Protein AF-K1SNU5-F1 (afdb_monomer_lite)

Structure (mmCIF, N/CA/C/O backbone):
data_AF-K1SNU5-F1
#
_entry.id   AF-K1SNU5-F1
#
loop_
_atom_site.group_PDB
_atom_site.id
_atom_site.type_symbol
_atom_site.label_atom_id
_atom_site.label_alt_id
_atom_site.label_comp_id
_atom_site.label_asym_id
_atom_site.label_entity_id
_atom_site.label_seq_id
_atom_site.pdbx_PDB_ins_code
_atom_site.Cartn_x
_atom_site.Cartn_y
_atom_site.Cartn_z
_atom_site.occupancy
_atom_site.B_iso_or_equiv
_atom_site.auth_seq_id
_atom_site.auth_comp_id
_atom_site.auth_asym_id
_atom_site.auth_atom_id
_atom_site.pdbx_PDB_model_num
ATOM 1 N N . LYS A 1 1 ? 10.222 -6.170 2.712 1.00 94.38 1 LYS A N 1
ATOM 2 C CA . LYS A 1 1 ? 9.836 -6.953 3.915 1.00 94.38 1 LYS A CA 1
ATOM 3 C C . LYS A 1 1 ? 10.266 -6.286 5.225 1.00 94.38 1 LYS A C 1
ATOM 5 O O . LYS A 1 1 ? 9.409 -5.753 5.909 1.00 94.38 1 LYS A O 1
ATOM 10 N N . ASN A 1 2 ? 11.565 -6.217 5.540 1.00 97.44 2 ASN A N 1
ATOM 11 C CA . ASN A 1 2 ? 12.065 -5.745 6.851 1.00 97.44 2 ASN A CA 1
ATOM 12 C C . ASN A 1 2 ? 11.743 -4.284 7.197 1.00 97.44 2 ASN A C 1
ATOM 14 O O . ASN A 1 2 ? 11.727 -3.917 8.362 1.00 97.44 2 ASN A O 1
ATOM 18 N N . GLN A 1 3 ? 11.453 -3.456 6.198 1.00 98.12 3 GLN A N 1
ATOM 19 C CA . GLN A 1 3 ? 11.112 -2.058 6.427 1.00 98.12 3 GLN A CA 1
ATOM 20 C C . GLN A 1 3 ? 9.750 -1.875 7.118 1.00 98.12 3 GLN A C 1
ATOM 22 O O . GLN A 1 3 ? 9.558 -0.882 7.809 1.00 98.12 3 GLN A O 1
ATOM 27 N N . ILE A 1 4 ? 8.816 -2.828 6.977 1.00 98.38 4 ILE A N 1
ATOM 28 C CA . ILE A 1 4 ? 7.508 -2.753 7.646 1.00 98.38 4 ILE A CA 1
ATOM 29 C C . ILE A 1 4 ? 7.688 -2.800 9.170 1.00 98.38 4 ILE A C 1
ATOM 31 O O . ILE A 1 4 ? 7.309 -1.825 9.816 1.00 98.38 4 ILE A O 1
ATOM 35 N N . PRO A 1 5 ? 8.334 -3.827 9.770 1.00 98.25 5 PRO A N 1
ATOM 36 C CA . PRO A 1 5 ? 8.584 -3.813 11.206 1.00 98.25 5 PRO A CA 1
ATOM 37 C C . PRO A 1 5 ? 9.428 -2.615 11.646 1.00 98.25 5 PRO A C 1
ATOM 39 O O . PRO A 1 5 ? 9.182 -2.096 12.731 1.00 98.25 5 PRO A O 1
ATOM 42 N N . SER A 1 6 ? 10.381 -2.135 10.837 1.00 98.12 6 SER A N 1
ATOM 43 C CA . SER A 1 6 ? 11.141 -0.919 11.163 1.00 98.12 6 SER A CA 1
ATOM 44 C C . SER A 1 6 ? 10.234 0.305 11.322 1.00 98.12 6 SER A C 1
ATOM 46 O O . SER A 1 6 ? 10.305 0.969 12.353 1.00 98.12 6 SER A O 1
ATOM 48 N N . GLY A 1 7 ? 9.344 0.566 10.360 1.00 98.19 7 GLY A N 1
ATOM 49 C CA . GLY A 1 7 ? 8.390 1.677 10.435 1.00 98.19 7 GLY A CA 1
ATOM 50 C C . GLY A 1 7 ? 7.392 1.533 11.585 1.00 98.19 7 GLY A C 1
ATOM 51 O O . GLY A 1 7 ? 7.096 2.508 12.272 1.00 98.19 7 GLY A O 1
ATOM 52 N N . LEU A 1 8 ? 6.930 0.308 11.863 1.00 98.38 8 LEU A N 1
ATOM 53 C CA . LEU A 1 8 ? 6.025 0.038 12.984 1.00 98.38 8 LEU A CA 1
ATOM 54 C C . LEU A 1 8 ? 6.684 0.275 14.345 1.00 98.38 8 LEU A C 1
ATOM 56 O O . LEU A 1 8 ? 6.077 0.911 15.203 1.00 98.38 8 LEU A O 1
ATOM 60 N N . ASN A 1 9 ? 7.923 -0.180 14.540 1.00 98.12 9 ASN A N 1
ATOM 61 C CA . ASN A 1 9 ? 8.666 0.094 15.772 1.00 98.12 9 ASN A CA 1
ATOM 62 C C . ASN A 1 9 ? 8.955 1.593 15.926 1.00 98.12 9 ASN A C 1
ATOM 64 O O . ASN A 1 9 ? 8.753 2.142 17.003 1.00 98.12 9 ASN A O 1
ATOM 68 N N . PHE A 1 10 ? 9.361 2.266 14.847 1.00 98.00 10 PHE A N 1
ATOM 69 C CA . PHE A 1 10 ? 9.638 3.704 14.859 1.00 98.00 10 PHE A CA 1
ATOM 70 C C . PHE A 1 10 ? 8.401 4.529 15.245 1.00 98.00 10 PHE A C 1
ATOM 72 O O . PHE A 1 10 ? 8.470 5.413 16.097 1.00 98.00 10 PHE A O 1
ATOM 79 N N . SER A 1 11 ? 7.247 4.172 14.682 1.00 97.06 11 SER A N 1
ATOM 80 C CA . SER A 1 11 ? 5.953 4.761 15.024 1.00 97.06 11 SER A CA 1
ATOM 81 C C . SER A 1 11 ? 5.544 4.497 16.480 1.00 97.06 11 SER A C 1
ATOM 83 O O . SER A 1 11 ? 5.085 5.411 17.166 1.00 97.06 11 SER A O 1
ATOM 85 N N . LEU A 1 12 ? 5.767 3.279 16.994 1.00 97.00 12 LEU A N 1
ATOM 86 C CA . LEU A 1 12 ? 5.507 2.928 18.398 1.00 97.00 12 LEU A CA 1
ATOM 87 C C . LEU A 1 12 ? 6.395 3.695 19.390 1.00 97.00 12 LEU A C 1
ATOM 89 O O . LEU A 1 12 ? 5.990 3.889 20.533 1.00 97.00 12 LEU A O 1
ATOM 93 N N . CYS A 1 13 ? 7.560 4.186 18.960 1.00 97.69 13 CYS A N 1
ATOM 94 C CA . CYS A 1 13 ? 8.390 5.107 19.741 1.00 97.69 13 CYS A CA 1
ATOM 95 C C . CYS A 1 13 ? 7.830 6.543 19.799 1.00 97.69 13 CYS A C 1
ATOM 97 O O . CYS A 1 13 ? 8.501 7.433 20.316 1.00 97.69 13 CYS A O 1
ATOM 99 N N . GLY A 1 14 ? 6.624 6.787 19.277 1.00 96.19 14 GLY A N 1
ATOM 100 C CA . GLY A 1 14 ? 5.973 8.096 19.304 1.00 96.19 14 GLY A CA 1
ATOM 101 C C . GLY A 1 14 ? 6.419 9.034 18.184 1.00 96.19 14 GLY A C 1
ATOM 102 O O . GLY A 1 14 ? 6.205 10.238 18.292 1.00 96.19 14 GLY A O 1
ATOM 103 N N . ILE A 1 15 ? 7.031 8.510 17.114 1.00 97.62 15 ILE A N 1
ATOM 104 C CA . ILE A 1 15 ? 7.473 9.302 15.959 1.00 97.62 15 ILE A CA 1
ATOM 105 C C . ILE A 1 15 ? 6.568 8.978 14.753 1.00 97.62 15 ILE A C 1
ATOM 107 O O . ILE A 1 15 ? 6.803 7.998 14.045 1.00 97.62 15 ILE A O 1
ATOM 111 N N . PRO A 1 16 ? 5.505 9.769 14.502 1.00 96.50 16 PRO A N 1
ATOM 112 C CA . PRO A 1 16 ? 4.408 9.370 13.613 1.00 96.50 16 PRO A CA 1
ATOM 113 C C . PRO A 1 16 ? 4.691 9.570 12.115 1.00 96.50 16 PRO A C 1
ATOM 115 O O . PRO A 1 16 ? 3.950 9.050 11.276 1.00 96.50 16 PRO A O 1
ATOM 118 N N . PHE A 1 17 ? 5.749 10.311 11.769 1.00 97.50 17 PHE A N 1
ATOM 119 C CA . PHE A 1 17 ? 6.152 10.590 10.391 1.00 97.50 17 PHE A CA 1
ATOM 120 C C . PHE A 1 17 ? 7.406 9.794 10.029 1.00 97.50 17 PHE A C 1
ATOM 122 O O . PHE A 1 17 ? 8.485 10.023 10.572 1.00 97.50 17 PHE A O 1
ATOM 129 N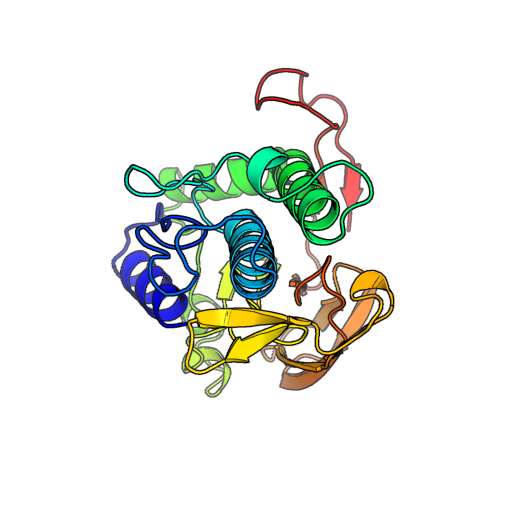 N . TRP A 1 18 ? 7.250 8.853 9.102 1.00 97.44 18 TRP A N 1
ATOM 130 C CA . TRP A 1 18 ? 8.292 7.931 8.662 1.00 97.44 18 TRP A CA 1
ATOM 131 C C . TRP A 1 18 ? 8.072 7.529 7.199 1.00 97.44 18 TRP A C 1
ATOM 133 O O . TRP A 1 18 ? 6.942 7.550 6.705 1.00 97.44 18 TRP A O 1
ATOM 143 N N . ASN A 1 19 ? 9.144 7.144 6.512 1.00 97.31 19 ASN A N 1
ATOM 144 C CA . ASN A 1 19 ? 9.109 6.541 5.183 1.00 97.31 19 ASN A CA 1
ATOM 145 C C . ASN A 1 19 ? 10.398 5.765 4.898 1.00 97.31 19 ASN A C 1
ATOM 147 O O . ASN A 1 19 ? 11.336 5.762 5.694 1.00 97.31 19 ASN A O 1
ATOM 151 N N . THR A 1 20 ? 10.461 5.181 3.704 1.00 97.06 20 THR A N 1
ATOM 152 C CA . THR A 1 20 ? 11.693 4.650 3.113 1.00 97.06 20 THR A CA 1
ATOM 153 C C . THR A 1 20 ? 11.954 5.261 1.746 1.00 97.06 20 THR A C 1
ATOM 155 O O . THR A 1 20 ? 11.090 5.938 1.186 1.00 97.06 20 THR A O 1
ATOM 158 N N . ASP A 1 21 ? 13.116 4.951 1.182 1.00 97.62 21 ASP A N 1
ATOM 159 C CA . ASP A 1 21 ? 13.375 5.064 -0.252 1.00 97.62 21 ASP A CA 1
ATOM 160 C C . ASP A 1 21 ? 12.548 3.998 -0.985 1.00 97.62 21 ASP A C 1
ATOM 162 O O . ASP A 1 21 ? 12.779 2.800 -0.802 1.00 97.62 21 ASP A O 1
ATOM 166 N N . LEU A 1 22 ? 11.526 4.407 -1.741 1.00 96.88 22 LEU A N 1
ATOM 167 C CA . LEU A 1 22 ? 10.696 3.473 -2.514 1.00 96.88 22 LEU A CA 1
ATOM 168 C C . LEU A 1 22 ? 11.546 2.858 -3.638 1.00 96.88 22 LEU A C 1
ATOM 170 O O . LEU A 1 22 ? 12.144 3.589 -4.414 1.00 96.88 22 LEU A O 1
ATOM 174 N N . GLY A 1 23 ? 11.636 1.527 -3.687 1.00 93.81 23 GLY A N 1
ATOM 175 C CA . GLY A 1 23 ? 12.580 0.800 -4.556 1.00 93.81 23 GLY A CA 1
ATOM 176 C C . GLY A 1 23 ? 13.904 0.430 -3.888 1.00 93.81 23 GLY A C 1
ATOM 177 O O . GLY A 1 23 ? 14.584 -0.496 -4.331 1.00 93.81 23 GLY A O 1
ATOM 178 N N . GLY A 1 24 ? 14.220 1.082 -2.767 1.00 94.94 24 GLY A N 1
ATOM 179 C CA . GLY A 1 24 ? 15.483 0.957 -2.053 1.00 94.94 24 GLY A CA 1
ATOM 180 C C . GLY A 1 24 ? 16.540 1.928 -2.577 1.00 94.94 24 GLY A C 1
ATOM 181 O O . GLY A 1 24 ? 16.597 2.234 -3.764 1.00 94.94 24 GLY A O 1
ATOM 182 N N . PHE A 1 25 ? 17.421 2.384 -1.681 1.00 95.44 25 PHE A N 1
ATOM 183 C CA . PHE A 1 25 ? 18.489 3.326 -2.034 1.00 95.44 25 PHE A CA 1
ATOM 184 C C . PHE A 1 25 ? 19.422 2.776 -3.124 1.00 95.44 25 PHE A C 1
ATOM 186 O O . PHE A 1 25 ? 19.915 3.522 -3.970 1.00 95.44 25 PHE A O 1
ATOM 193 N N . PHE A 1 26 ? 19.632 1.456 -3.115 1.00 93.50 26 PHE A N 1
ATOM 194 C CA . PHE A 1 26 ? 20.455 0.752 -4.081 1.00 93.50 26 PHE A CA 1
ATOM 195 C C . PHE A 1 26 ? 19.715 -0.435 -4.703 1.00 93.50 26 PHE A C 1
ATOM 197 O O . PHE A 1 26 ? 19.216 -1.304 -3.986 1.00 93.50 26 PHE A O 1
ATOM 204 N N . TYR A 1 27 ? 19.756 -0.542 -6.030 1.00 88.50 27 TYR A N 1
ATOM 205 C CA . TYR A 1 27 ? 19.276 -1.699 -6.789 1.00 88.50 27 TYR A CA 1
ATOM 206 C C . TYR A 1 27 ? 20.359 -2.300 -7.715 1.00 88.50 27 TYR A C 1
ATOM 208 O O . TYR A 1 27 ? 20.085 -2.834 -8.785 1.00 88.50 27 TYR A O 1
ATOM 216 N N . TRP A 1 28 ? 21.627 -2.309 -7.283 1.00 90.75 28 TRP A N 1
ATOM 217 C CA . TRP A 1 28 ? 22.765 -2.945 -7.993 1.00 90.75 28 TRP A CA 1
ATOM 218 C C . TRP A 1 28 ? 22.614 -4.456 -8.209 1.00 90.75 28 TRP A C 1
ATOM 220 O O . TRP A 1 28 ? 23.289 -5.077 -9.030 1.00 90.75 28 TRP A O 1
ATOM 230 N N . GLU A 1 29 ? 21.694 -5.040 -7.457 1.00 90.75 29 GLU A N 1
ATOM 231 C CA . GLU A 1 29 ? 21.188 -6.394 -7.589 1.00 90.75 29 GLU A CA 1
ATOM 232 C C . GLU A 1 29 ? 20.369 -6.607 -8.875 1.00 90.75 29 GLU A C 1
ATOM 234 O O . GLU A 1 29 ? 20.021 -7.749 -9.135 1.00 90.75 29 GLU A O 1
ATOM 239 N N . PHE A 1 30 ? 20.067 -5.558 -9.650 1.00 93.94 30 PHE A N 1
ATOM 240 C CA . PHE A 1 30 ? 19.223 -5.566 -10.857 1.00 93.94 30 PHE A CA 1
ATOM 241 C C . PHE A 1 30 ? 19.917 -4.879 -12.043 1.00 93.94 30 PHE A C 1
ATOM 243 O O . PHE A 1 30 ? 19.300 -4.133 -12.802 1.00 93.94 30 PHE A O 1
ATOM 250 N N . GLU A 1 31 ? 21.239 -5.050 -12.141 1.00 91.94 31 GLU A N 1
ATOM 251 C CA . GLU A 1 31 ? 22.075 -4.489 -13.219 1.00 91.94 31 GLU A CA 1
ATOM 252 C C . GLU A 1 31 ? 22.013 -2.956 -13.336 1.00 91.94 31 GLU A C 1
ATOM 254 O O . GLU A 1 31 ? 22.425 -2.393 -14.343 1.00 91.94 31 GLU A O 1
ATOM 259 N N . GLN A 1 32 ? 21.500 -2.270 -12.306 1.00 91.19 32 GLN A N 1
ATOM 260 C CA . GLN A 1 32 ? 21.219 -0.830 -12.343 1.00 91.19 32 GLN A CA 1
ATOM 261 C C . GLN A 1 32 ? 20.281 -0.434 -13.500 1.00 91.19 32 GLN A C 1
ATOM 263 O O . GLN A 1 32 ? 20.241 0.723 -13.909 1.00 91.19 32 GLN A O 1
ATOM 268 N N . ASN A 1 33 ? 19.478 -1.380 -13.994 1.00 94.06 33 ASN A N 1
ATOM 269 C CA . ASN A 1 33 ? 18.633 -1.192 -15.161 1.00 94.06 33 ASN A CA 1
ATOM 270 C C . ASN A 1 33 ? 17.148 -1.109 -14.756 1.00 94.06 33 ASN A C 1
ATOM 272 O O . ASN A 1 33 ? 16.570 -2.138 -14.405 1.00 94.06 33 ASN A O 1
ATOM 276 N N . PRO A 1 34 ? 16.483 0.057 -14.864 1.00 94.88 34 PRO A N 1
ATOM 277 C CA . PRO A 1 34 ? 15.060 0.196 -14.533 1.00 94.88 34 PRO A CA 1
ATOM 278 C C . PRO A 1 34 ? 14.129 -0.591 -15.477 1.00 94.88 34 PRO A C 1
ATOM 280 O O . PRO A 1 34 ? 12.943 -0.743 -15.189 1.00 94.88 34 PRO A O 1
ATOM 283 N N . LYS A 1 35 ? 14.647 -1.122 -16.597 1.00 95.69 35 LYS A N 1
ATOM 284 C CA . LYS A 1 35 ? 13.922 -2.023 -17.511 1.00 95.69 35 LYS A CA 1
ATOM 285 C C . LYS A 1 35 ? 14.008 -3.497 -17.113 1.00 95.69 35 LYS A C 1
ATOM 287 O O . LYS A 1 35 ? 13.355 -4.327 -17.738 1.00 95.69 35 LYS A O 1
ATOM 292 N N . ASN A 1 36 ? 14.803 -3.845 -16.102 1.00 96.88 36 ASN A N 1
ATOM 293 C CA . ASN A 1 36 ? 14.826 -5.200 -15.566 1.00 96.88 36 ASN A CA 1
ATOM 294 C C . ASN A 1 36 ? 13.464 -5.479 -14.878 1.00 96.88 36 ASN A C 1
ATOM 296 O O . ASN A 1 36 ? 13.069 -4.748 -13.967 1.00 96.88 36 ASN A O 1
ATOM 300 N N . PRO A 1 37 ? 12.700 -6.508 -15.288 1.00 97.38 37 PRO A N 1
ATOM 301 C CA . PRO A 1 37 ? 11.331 -6.681 -14.800 1.00 97.38 37 PRO A CA 1
ATOM 302 C C . PRO A 1 37 ? 11.274 -6.965 -13.294 1.00 97.38 37 PRO A C 1
ATOM 304 O O . PRO A 1 37 ? 10.310 -6.579 -12.635 1.00 97.38 37 PRO A O 1
ATOM 307 N N . ALA A 1 38 ? 12.323 -7.555 -12.713 1.00 97.50 38 ALA A N 1
ATOM 308 C CA . ALA A 1 38 ? 12.364 -7.814 -11.279 1.00 97.50 38 ALA A CA 1
ATOM 309 C C . ALA A 1 38 ? 12.477 -6.517 -10.450 1.00 97.50 38 ALA A C 1
ATOM 311 O O . ALA A 1 38 ? 11.846 -6.424 -9.395 1.00 97.50 38 ALA A O 1
ATOM 312 N N . ILE A 1 39 ? 13.194 -5.483 -10.930 1.00 96.75 39 ILE A N 1
ATOM 313 C CA . ILE A 1 39 ? 13.162 -4.159 -10.275 1.00 96.75 39 ILE A CA 1
ATOM 314 C C . ILE A 1 39 ? 11.850 -3.425 -10.559 1.00 96.75 39 ILE A C 1
ATOM 316 O O . ILE A 1 39 ? 11.352 -2.731 -9.680 1.00 96.75 39 ILE A O 1
ATOM 320 N N . GLN A 1 40 ? 11.236 -3.616 -11.732 1.00 97.56 40 GLN A N 1
ATOM 321 C CA . GLN A 1 40 ? 9.925 -3.033 -12.036 1.00 97.56 40 GLN A CA 1
ATOM 322 C C . GLN A 1 40 ? 8.830 -3.551 -11.093 1.00 97.56 40 GLN A C 1
ATOM 324 O O . GLN A 1 40 ? 8.025 -2.756 -10.600 1.00 97.56 40 GLN A O 1
ATOM 329 N N . GLU A 1 41 ? 8.797 -4.856 -10.795 1.00 98.31 41 GLU A N 1
ATOM 330 C CA . GLU A 1 41 ? 7.845 -5.406 -9.824 1.00 98.31 41 GLU A CA 1
ATOM 331 C C . GLU A 1 41 ? 8.158 -4.895 -8.416 1.00 98.31 41 GLU A C 1
ATOM 333 O O . GLU A 1 41 ? 7.250 -4.420 -7.733 1.00 98.31 41 GLU A O 1
ATOM 338 N N . LEU A 1 42 ? 9.432 -4.912 -8.004 1.00 97.81 42 LEU A N 1
ATOM 339 C CA . LEU A 1 42 ? 9.847 -4.386 -6.703 1.00 97.81 42 LEU A CA 1
ATOM 340 C C . LEU A 1 42 ? 9.433 -2.916 -6.526 1.00 97.81 42 LEU A C 1
ATOM 342 O O . LEU A 1 42 ? 8.790 -2.586 -5.529 1.00 97.81 42 LEU A O 1
ATOM 346 N N . GLN A 1 43 ? 9.736 -2.052 -7.499 1.00 97.81 43 GLN A N 1
ATOM 347 C CA . GLN A 1 43 ? 9.348 -0.641 -7.499 1.00 97.81 43 GLN A CA 1
ATOM 348 C C . GLN A 1 43 ? 7.825 -0.495 -7.440 1.00 97.81 43 GLN A C 1
ATOM 350 O O . GLN A 1 43 ? 7.312 0.269 -6.626 1.00 97.81 43 GLN A O 1
ATOM 355 N N . THR A 1 44 ? 7.089 -1.267 -8.244 1.00 98.50 44 THR A N 1
ATOM 356 C CA . THR A 1 44 ? 5.619 -1.238 -8.267 1.00 98.50 44 THR A CA 1
ATOM 357 C C . THR A 1 44 ? 5.031 -1.591 -6.901 1.00 98.50 44 THR A C 1
ATOM 359 O O . THR A 1 44 ? 4.195 -0.849 -6.379 1.00 98.50 44 THR A O 1
ATOM 362 N N . ARG A 1 45 ? 5.491 -2.685 -6.277 1.00 98.62 45 ARG A N 1
ATOM 363 C CA . ARG A 1 45 ? 5.025 -3.111 -4.947 1.00 98.62 45 ARG A CA 1
ATOM 364 C C . ARG A 1 45 ? 5.397 -2.110 -3.860 1.00 98.62 45 ARG A C 1
ATOM 366 O O . ARG A 1 45 ? 4.595 -1.847 -2.963 1.00 98.62 45 ARG A O 1
ATOM 373 N N . TRP A 1 46 ? 6.575 -1.501 -3.956 1.00 98.38 46 TRP A N 1
ATOM 374 C CA . TRP A 1 46 ? 6.997 -0.491 -2.993 1.00 98.38 46 TRP A CA 1
ATOM 375 C C . TRP A 1 46 ? 6.214 0.815 -3.151 1.00 98.38 46 TRP A C 1
ATOM 377 O O . TRP A 1 46 ? 5.809 1.390 -2.148 1.00 98.38 46 TRP A O 1
ATOM 387 N N . MET A 1 47 ? 5.921 1.251 -4.378 1.00 98.44 47 MET A N 1
ATOM 388 C CA . MET A 1 47 ? 5.077 2.421 -4.647 1.00 98.44 47 MET A CA 1
ATOM 389 C C . MET A 1 47 ? 3.646 2.220 -4.142 1.00 98.44 47 MET A C 1
ATOM 391 O O . MET A 1 47 ? 3.092 3.127 -3.524 1.00 98.44 47 MET A O 1
ATOM 395 N N . GLN A 1 48 ? 3.075 1.023 -4.323 1.00 98.69 48 GLN A N 1
ATOM 396 C CA . GLN A 1 48 ? 1.782 0.654 -3.733 1.00 98.69 48 GLN A CA 1
ATOM 397 C C . GLN A 1 48 ? 1.802 0.783 -2.213 1.00 98.69 48 GLN A C 1
ATOM 399 O O . GLN A 1 48 ? 0.908 1.395 -1.634 1.00 98.69 48 GLN A O 1
ATOM 404 N N . TRP A 1 49 ? 2.839 0.256 -1.561 1.00 98.69 49 TRP A N 1
ATOM 405 C CA . TRP A 1 49 ? 3.000 0.408 -0.119 1.00 98.69 49 TRP A CA 1
ATOM 406 C C . TRP A 1 49 ? 3.191 1.879 0.291 1.00 98.69 49 TRP A C 1
ATOM 408 O O . TRP A 1 49 ? 2.561 2.341 1.242 1.00 98.69 49 TRP A O 1
ATOM 418 N N . GLY A 1 50 ? 3.984 2.637 -0.470 1.00 98.38 50 GLY A N 1
ATOM 419 C CA . GLY A 1 50 ? 4.238 4.065 -0.275 1.00 98.38 50 GLY A CA 1
ATOM 420 C C . GLY A 1 50 ? 2.968 4.919 -0.255 1.00 98.38 50 GLY A C 1
ATOM 421 O O . GLY A 1 50 ? 2.900 5.877 0.516 1.00 98.38 50 GLY A O 1
ATOM 422 N N . THR A 1 51 ? 1.925 4.538 -1.006 1.00 98.50 51 THR A N 1
ATOM 423 C CA . THR A 1 51 ? 0.599 5.185 -0.953 1.00 98.50 51 THR A CA 1
ATOM 424 C C . THR A 1 51 ? 0.025 5.232 0.469 1.00 98.50 51 THR A C 1
ATOM 426 O O . THR A 1 51 ? -0.669 6.188 0.823 1.00 98.50 51 THR A O 1
ATOM 429 N N . PHE A 1 52 ? 0.359 4.247 1.306 1.00 98.62 52 PHE A N 1
ATOM 430 C CA . PHE A 1 52 ? -0.133 4.093 2.677 1.00 98.62 52 PHE A CA 1
ATOM 431 C C . PHE A 1 52 ? 0.983 4.224 3.726 1.00 98.62 52 PHE A C 1
ATOM 433 O O . PHE A 1 52 ? 0.903 3.647 4.813 1.00 98.62 52 PHE A O 1
ATOM 440 N N . MET A 1 53 ? 2.037 4.978 3.406 1.00 98.06 53 MET A N 1
ATOM 441 C CA . MET A 1 53 ? 3.020 5.465 4.374 1.00 98.06 53 MET A CA 1
ATOM 442 C C . MET A 1 53 ? 2.667 6.886 4.851 1.00 98.06 53 MET A C 1
ATOM 444 O O . MET A 1 53 ? 1.928 7.606 4.163 1.00 98.06 53 MET A O 1
ATOM 448 N N . PRO A 1 54 ? 3.208 7.330 6.003 1.00 97.88 54 PRO A N 1
ATOM 449 C CA . PRO A 1 54 ? 3.115 8.725 6.428 1.00 97.88 54 PRO A CA 1
ATOM 450 C C . PRO A 1 54 ? 3.609 9.690 5.338 1.00 97.88 54 PRO A C 1
ATOM 452 O O . PRO A 1 54 ? 2.875 10.597 4.944 1.00 97.88 54 PRO A O 1
ATOM 455 N N . LEU A 1 55 ? 4.793 9.429 4.769 1.00 97.94 55 LEU A N 1
ATOM 456 C CA . LEU A 1 55 ? 5.353 10.173 3.636 1.00 97.94 55 LEU A CA 1
ATOM 457 C C . LEU A 1 55 ? 5.591 9.230 2.446 1.00 97.94 55 LEU A C 1
ATOM 459 O O . LEU A 1 55 ? 6.146 8.146 2.606 1.00 97.94 55 LEU A O 1
ATOM 463 N N . MET A 1 56 ? 5.201 9.655 1.243 1.00 98.06 56 MET A N 1
ATOM 464 C CA . MET A 1 56 ? 5.445 8.916 0.001 1.00 98.06 56 MET A CA 1
ATOM 465 C C . MET A 1 56 ? 6.600 9.587 -0.748 1.00 98.06 56 MET A C 1
ATOM 467 O O . MET A 1 56 ? 6.409 10.639 -1.355 1.00 98.06 56 MET A O 1
ATOM 471 N N . ARG A 1 57 ? 7.804 9.007 -0.676 1.00 97.62 57 ARG A N 1
ATOM 472 C CA . ARG A 1 57 ? 9.026 9.586 -1.256 1.00 97.62 57 ARG A CA 1
ATOM 473 C C . ARG A 1 57 ? 9.820 8.549 -2.038 1.00 97.62 57 ARG A C 1
ATOM 475 O O . ARG A 1 57 ? 10.352 7.608 -1.463 1.00 97.62 57 ARG A O 1
ATOM 482 N N . ASN A 1 58 ? 9.965 8.783 -3.333 1.00 96.00 58 ASN A N 1
ATOM 483 C CA . ASN A 1 58 ? 10.784 7.961 -4.210 1.00 96.00 58 ASN A CA 1
ATOM 484 C C . ASN A 1 58 ? 12.219 8.511 -4.283 1.00 96.00 58 ASN A C 1
ATOM 486 O O . ASN A 1 58 ? 12.388 9.726 -4.390 1.00 96.00 58 ASN A O 1
ATOM 490 N N . HIS A 1 59 ? 13.234 7.653 -4.150 1.00 96.38 59 HIS A N 1
ATOM 491 C CA . H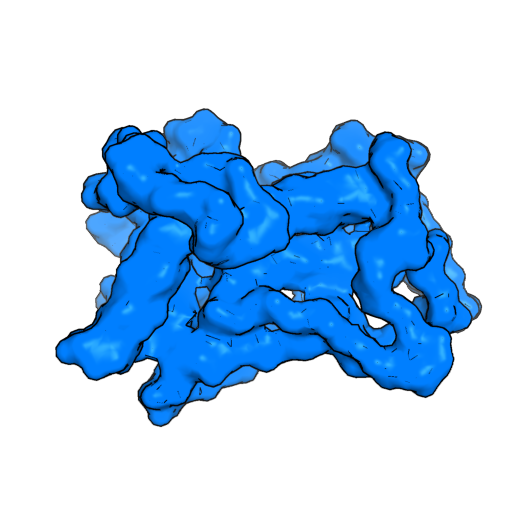IS A 1 59 ? 14.641 8.069 -4.121 1.00 96.38 59 HIS A CA 1
ATOM 492 C C . HIS A 1 59 ? 15.597 6.891 -4.345 1.00 96.38 59 HIS A C 1
ATOM 494 O O . HIS A 1 59 ? 15.308 5.780 -3.912 1.00 96.38 59 HIS A O 1
ATOM 500 N N . CYS A 1 60 ? 16.760 7.156 -4.946 1.00 94.88 60 CYS A N 1
ATOM 501 C CA . CYS A 1 60 ? 17.848 6.194 -5.131 1.00 94.88 60 CYS A CA 1
ATOM 502 C C . CYS A 1 60 ? 19.217 6.895 -5.237 1.00 94.88 60 CYS A C 1
ATOM 504 O O . CYS A 1 60 ? 19.301 8.121 -5.339 1.00 94.88 60 CYS A O 1
ATOM 506 N N . SER A 1 61 ? 20.295 6.107 -5.216 1.00 94.75 61 SER A N 1
ATOM 507 C CA . SER A 1 61 ? 21.678 6.568 -5.397 1.00 94.75 61 SER A CA 1
ATOM 508 C C . SER A 1 61 ? 22.055 6.751 -6.872 1.00 94.75 61 SER A C 1
ATOM 510 O O . SER A 1 61 ? 21.673 5.944 -7.703 1.00 94.75 61 SER A O 1
ATOM 512 N N . SER A 1 62 ? 22.881 7.737 -7.226 1.00 89.69 62 SER A N 1
ATOM 513 C CA . SER A 1 62 ? 23.449 7.830 -8.586 1.00 89.69 62 SER A CA 1
ATOM 514 C C . SER A 1 62 ? 24.382 6.635 -8.886 1.00 89.69 62 SER A C 1
ATOM 516 O O . SER A 1 62 ? 25.103 6.208 -7.979 1.00 89.69 62 SER A O 1
ATOM 518 N N . PRO A 1 63 ? 24.414 6.076 -10.115 1.00 90.31 63 PRO A N 1
ATOM 519 C CA . PRO A 1 63 ? 23.762 6.531 -11.354 1.00 90.31 63 PRO A CA 1
ATOM 520 C C . PRO A 1 63 ? 22.353 5.955 -11.576 1.00 90.31 63 PRO A C 1
ATOM 522 O O . PRO A 1 63 ? 21.840 5.988 -12.692 1.00 90.31 63 PRO A O 1
ATOM 525 N N . MET A 1 64 ? 21.736 5.388 -10.540 1.00 92.19 64 MET A N 1
ATOM 526 C CA . MET A 1 64 ? 20.379 4.862 -10.613 1.00 92.19 64 MET A CA 1
ATOM 527 C C . MET A 1 64 ? 19.352 5.987 -10.750 1.00 92.19 64 MET A C 1
ATOM 529 O O . MET A 1 64 ? 19.585 7.118 -10.321 1.00 92.19 64 MET A O 1
ATOM 533 N N . VAL A 1 65 ? 18.196 5.640 -11.306 1.00 93.62 65 VAL A N 1
ATOM 534 C CA . VAL A 1 65 ? 17.076 6.547 -11.563 1.00 93.62 65 VAL A CA 1
ATOM 535 C C . VAL A 1 65 ? 15.813 6.012 -10.901 1.00 93.62 65 VAL A C 1
ATOM 537 O O . VAL A 1 65 ? 15.631 4.802 -10.758 1.00 93.62 65 VAL A O 1
ATOM 540 N N . SER A 1 66 ? 14.936 6.918 -10.478 1.00 92.75 66 SER A N 1
ATOM 541 C CA . SER A 1 66 ? 13.703 6.555 -9.763 1.00 92.75 66 SER A CA 1
ATOM 542 C C . SER A 1 66 ? 12.449 7.116 -10.434 1.00 92.75 66 SER A C 1
ATOM 544 O O . SER A 1 66 ? 11.330 6.727 -10.107 1.00 92.75 66 SER A O 1
ATOM 546 N N . GLU A 1 67 ? 12.611 8.000 -11.411 1.00 95.31 67 GLU A N 1
ATOM 547 C CA . GLU A 1 67 ? 11.543 8.636 -12.157 1.00 95.31 67 GLU A CA 1
ATOM 548 C C . GLU A 1 67 ? 10.701 7.592 -12.897 1.00 95.31 67 GLU A C 1
ATOM 550 O O . GLU A 1 67 ? 11.214 6.712 -13.580 1.00 95.31 67 GLU A O 1
ATOM 555 N N . LEU A 1 68 ? 9.374 7.686 -12.793 1.00 95.25 68 LEU A N 1
ATOM 556 C CA . LEU A 1 68 ? 8.482 6.614 -13.251 1.00 95.25 68 LEU A CA 1
ATOM 557 C C . LEU A 1 68 ? 8.608 6.312 -14.751 1.00 95.25 68 LEU A C 1
ATOM 559 O O . LEU A 1 68 ? 8.436 5.163 -15.153 1.00 95.25 68 LEU A O 1
ATOM 563 N N . TYR A 1 69 ? 8.920 7.318 -15.573 1.00 96.06 69 TYR A N 1
ATOM 564 C CA . TYR A 1 69 ? 9.107 7.141 -17.016 1.00 96.06 69 TYR A CA 1
ATOM 565 C C . TYR A 1 69 ? 10.347 6.295 -17.361 1.00 96.06 69 TYR A C 1
ATOM 567 O O . TYR A 1 69 ? 10.412 5.674 -18.424 1.00 96.06 69 TYR A O 1
ATOM 575 N N . GLU A 1 70 ? 11.307 6.179 -16.442 1.00 96.19 70 GLU A N 1
ATOM 576 C CA . GLU A 1 70 ? 12.460 5.289 -16.600 1.00 96.19 70 GLU A CA 1
ATOM 577 C C . GLU A 1 70 ? 12.067 3.818 -16.451 1.00 96.19 70 GLU A C 1
ATOM 579 O O . GLU A 1 70 ? 12.657 2.936 -17.073 1.00 96.19 70 GLU A O 1
ATOM 584 N N . PHE A 1 71 ? 10.984 3.532 -15.731 1.00 96.00 71 PHE A N 1
ATOM 585 C CA . PHE A 1 71 ? 10.469 2.177 -15.532 1.00 96.00 71 PHE A CA 1
ATOM 586 C C . PHE A 1 71 ? 9.495 1.727 -16.624 1.00 96.00 71 PHE A C 1
ATOM 588 O O . PHE A 1 71 ? 9.152 0.550 -16.673 1.00 96.00 71 PHE A O 1
ATOM 595 N N . GLY A 1 72 ? 9.064 2.613 -17.524 1.00 96.12 72 GLY A N 1
ATOM 596 C CA . GLY A 1 72 ? 8.129 2.276 -18.599 1.00 96.12 72 GLY A CA 1
ATOM 597 C C . GLY A 1 72 ? 7.367 3.489 -19.118 1.00 96.12 72 GLY A C 1
ATOM 598 O O . GLY A 1 72 ? 7.632 4.622 -18.729 1.00 96.12 72 GLY A O 1
ATOM 599 N N . LYS A 1 73 ? 6.406 3.243 -20.000 1.00 97.44 73 LYS A N 1
ATOM 600 C CA . LYS A 1 73 ? 5.475 4.243 -20.536 1.00 97.44 73 LYS A CA 1
ATOM 601 C C . LYS A 1 73 ? 4.029 3.810 -20.305 1.00 97.44 73 LYS A C 1
ATOM 603 O O . LYS A 1 73 ? 3.769 2.675 -19.916 1.00 97.44 73 LYS A O 1
ATOM 608 N N . GLN A 1 74 ? 3.082 4.704 -20.579 1.00 97.56 74 GLN A N 1
ATOM 609 C CA . GLN A 1 74 ? 1.657 4.378 -20.522 1.00 97.56 74 GLN A CA 1
ATOM 610 C C . GLN A 1 74 ? 1.353 3.113 -21.340 1.00 97.56 74 GLN A C 1
ATOM 612 O O . GLN A 1 74 ? 1.771 2.998 -22.493 1.00 97.56 74 GLN A O 1
ATOM 617 N N . GLY A 1 75 ? 0.630 2.172 -20.734 1.00 96.31 75 GLY A N 1
ATOM 618 C CA . GLY A 1 75 ? 0.378 0.847 -21.306 1.00 96.31 75 GLY A CA 1
ATOM 619 C C . GLY A 1 75 ? 1.357 -0.236 -20.840 1.00 96.31 75 GLY A C 1
ATOM 620 O O . GLY A 1 75 ? 1.020 -1.421 -20.907 1.00 96.31 75 GLY A O 1
ATOM 621 N N . ASP A 1 76 ? 2.486 0.117 -20.222 1.00 97.25 76 ASP A N 1
ATOM 622 C CA . ASP A 1 76 ? 3.359 -0.840 -19.534 1.00 97.25 76 ASP A CA 1
ATOM 623 C C . ASP A 1 76 ? 2.835 -1.118 -18.118 1.00 97.25 76 ASP A C 1
ATOM 625 O O . ASP A 1 76 ? 2.414 -0.211 -17.398 1.00 97.25 76 ASP A O 1
ATOM 629 N N . TRP A 1 77 ? 2.834 -2.391 -17.712 1.00 97.56 77 TRP A N 1
ATOM 630 C CA . TRP A 1 77 ? 2.193 -2.843 -16.468 1.00 97.56 77 TRP A CA 1
ATOM 631 C C . TRP A 1 77 ? 2.742 -2.148 -15.218 1.00 97.56 77 TRP A C 1
ATOM 633 O O . TRP A 1 77 ? 1.966 -1.780 -14.338 1.00 97.56 77 TRP A O 1
ATOM 643 N N . ALA A 1 78 ? 4.058 -1.934 -15.159 1.00 97.81 78 ALA A N 1
ATOM 644 C CA . ALA A 1 78 ? 4.716 -1.297 -14.024 1.00 97.81 78 ALA A CA 1
ATOM 645 C C . ALA A 1 78 ? 4.356 0.189 -13.949 1.00 97.81 78 ALA A C 1
ATOM 647 O O . ALA A 1 78 ? 3.953 0.690 -12.900 1.00 97.81 78 ALA A O 1
ATOM 648 N N . TYR A 1 79 ? 4.453 0.883 -15.088 1.00 98.44 79 TYR A N 1
ATOM 649 C CA . TYR A 1 79 ? 4.163 2.309 -15.191 1.00 98.44 79 TYR A CA 1
ATOM 650 C C . TYR A 1 79 ? 2.719 2.610 -14.780 1.00 98.44 79 TYR A C 1
ATOM 652 O O . TYR A 1 79 ? 2.486 3.411 -13.873 1.00 98.44 79 TYR A O 1
ATOM 660 N N . ASP A 1 80 ? 1.746 1.918 -15.377 1.00 98.50 80 ASP A N 1
ATOM 661 C CA . ASP A 1 80 ? 0.331 2.160 -15.090 1.00 98.50 80 ASP A CA 1
ATOM 662 C C . ASP A 1 80 ? -0.022 1.838 -13.628 1.00 98.50 80 ASP A C 1
ATOM 664 O O . ASP A 1 80 ? -0.771 2.587 -12.995 1.00 98.50 80 ASP A O 1
ATOM 668 N N . ALA A 1 81 ? 0.540 0.763 -13.061 1.00 98.44 81 ALA A N 1
ATOM 669 C CA . ALA A 1 81 ? 0.325 0.398 -11.661 1.00 98.44 81 ALA A CA 1
ATOM 670 C C . ALA A 1 81 ? 0.889 1.452 -10.691 1.00 98.44 81 ALA A C 1
ATOM 672 O O . ALA A 1 81 ? 0.227 1.807 -9.711 1.00 98.44 81 ALA A O 1
ATOM 673 N N . MET A 1 82 ? 2.077 1.998 -10.970 1.00 98.56 82 MET A N 1
ATOM 674 C CA . MET A 1 82 ? 2.666 3.071 -10.163 1.00 98.56 82 MET A CA 1
ATOM 675 C C . MET A 1 82 ? 1.879 4.381 -10.275 1.00 98.56 82 MET A C 1
ATOM 677 O O . MET A 1 82 ? 1.623 5.029 -9.259 1.00 98.56 82 MET A O 1
ATOM 681 N N . ILE A 1 83 ? 1.429 4.753 -11.478 1.00 98.44 83 ILE A N 1
ATOM 682 C CA . ILE A 1 83 ? 0.573 5.931 -11.678 1.00 98.44 83 ILE A CA 1
ATOM 683 C C . ILE A 1 83 ? -0.756 5.770 -10.933 1.00 98.44 83 ILE A C 1
ATOM 685 O O . ILE A 1 83 ? -1.200 6.706 -10.266 1.00 98.44 83 ILE A O 1
ATOM 689 N N . LYS A 1 84 ? -1.372 4.582 -10.975 1.00 98.56 84 LYS A N 1
ATOM 690 C CA . LYS A 1 84 ? -2.592 4.273 -10.214 1.00 98.56 84 LYS A CA 1
ATOM 691 C C . LYS A 1 84 ? -2.384 4.463 -8.706 1.00 98.56 84 LYS A C 1
ATOM 693 O O . LYS A 1 84 ? -3.229 5.075 -8.053 1.00 98.56 84 LYS A O 1
ATOM 698 N N . ALA A 1 85 ? -1.256 4.003 -8.164 1.00 98.62 85 ALA A N 1
ATOM 699 C CA . ALA A 1 85 ? -0.906 4.163 -6.751 1.00 98.62 85 ALA A CA 1
ATOM 700 C C . ALA A 1 85 ? -0.730 5.643 -6.343 1.00 98.62 85 ALA A C 1
ATOM 702 O O . ALA A 1 85 ? -1.228 6.059 -5.292 1.00 98.62 85 ALA A O 1
ATOM 703 N N . ILE A 1 86 ? -0.087 6.457 -7.190 1.00 98.44 86 ILE A N 1
ATOM 704 C CA . ILE A 1 86 ? 0.068 7.907 -6.969 1.00 98.44 86 ILE A CA 1
ATOM 705 C C . ILE A 1 86 ? -1.285 8.618 -7.033 1.00 98.44 86 ILE A C 1
ATOM 707 O O . ILE A 1 86 ? -1.613 9.398 -6.140 1.00 98.44 86 ILE A O 1
ATOM 711 N N . LYS A 1 87 ? -2.103 8.333 -8.052 1.00 98.62 87 LYS A N 1
ATOM 712 C CA . LYS A 1 87 ? -3.443 8.923 -8.170 1.00 98.62 87 LYS A CA 1
ATOM 713 C C . LYS A 1 87 ? -4.293 8.602 -6.945 1.00 98.62 87 LYS A C 1
ATOM 715 O O . LYS A 1 87 ? -4.936 9.496 -6.405 1.00 98.62 87 LYS A O 1
ATOM 720 N N . LEU A 1 88 ? -4.240 7.362 -6.452 1.00 98.75 88 LEU A N 1
ATOM 721 C CA . LEU A 1 88 ? -4.933 6.980 -5.224 1.00 98.75 88 LEU A CA 1
ATOM 722 C C . LEU A 1 88 ? -4.436 7.771 -4.004 1.00 98.75 88 LEU A C 1
ATOM 724 O O . LEU A 1 88 ? -5.258 8.231 -3.216 1.00 98.75 88 LEU A O 1
ATOM 728 N N . ARG A 1 89 ? -3.121 7.984 -3.860 1.00 98.62 89 ARG A N 1
ATOM 729 C CA . ARG A 1 89 ? -2.562 8.827 -2.786 1.00 98.62 89 ARG A CA 1
ATOM 730 C C . ARG A 1 89 ? -3.174 10.229 -2.807 1.00 98.62 89 ARG A C 1
ATOM 732 O O . ARG A 1 89 ? -3.562 10.726 -1.755 1.00 98.62 89 ARG A O 1
ATOM 739 N N . TYR A 1 90 ? -3.288 10.835 -3.989 1.00 98.44 90 TYR A N 1
ATOM 740 C CA . TYR A 1 90 ? -3.890 12.160 -4.152 1.00 98.44 90 TYR A CA 1
ATOM 741 C C . TYR A 1 90 ? -5.390 12.169 -3.858 1.00 98.44 90 TYR A C 1
ATOM 743 O O . TYR A 1 90 ? -5.870 13.032 -3.127 1.00 98.44 90 TYR A O 1
ATOM 751 N N . ARG A 1 91 ? -6.123 11.162 -4.341 1.00 98.00 91 ARG A N 1
ATOM 752 C CA . ARG A 1 91 ? -7.543 10.992 -4.015 1.00 98.00 91 ARG A CA 1
ATOM 753 C C . ARG A 1 91 ? -7.774 10.830 -2.508 1.00 98.00 91 ARG A C 1
ATOM 755 O O . ARG A 1 91 ? -8.769 11.327 -2.002 1.00 98.00 91 ARG A O 1
ATOM 762 N N . LEU A 1 92 ? -6.855 10.199 -1.776 1.00 98.25 92 LEU A N 1
ATOM 763 C CA . LEU A 1 92 ? -6.931 10.030 -0.318 1.00 98.25 92 LEU A CA 1
ATOM 764 C C . LEU A 1 92 ? -6.415 11.238 0.486 1.00 98.25 92 LEU A C 1
ATOM 766 O O . LEU A 1 92 ? -6.365 11.152 1.715 1.00 98.25 92 LEU A O 1
ATOM 770 N N . LEU A 1 93 ? -6.023 12.353 -0.150 1.00 97.75 93 LEU A N 1
ATOM 771 C CA . LEU A 1 93 ? -5.448 13.508 0.554 1.00 97.75 93 LEU A CA 1
ATOM 772 C C . LEU A 1 93 ? -6.286 14.009 1.737 1.00 97.75 93 LEU A C 1
ATOM 774 O O . LEU A 1 93 ? -5.679 14.229 2.784 1.00 97.75 93 LEU A O 1
ATOM 778 N N . PRO A 1 94 ? -7.626 14.138 1.646 1.00 97.62 94 PRO A N 1
ATOM 779 C CA . PRO A 1 94 ? -8.428 14.551 2.794 1.00 97.62 94 PRO A CA 1
ATOM 780 C C . PRO A 1 94 ? -8.248 13.623 4.001 1.00 97.62 94 PRO A C 1
ATOM 782 O O . PRO A 1 94 ? -7.929 14.089 5.091 1.00 97.62 94 PRO A O 1
ATOM 785 N N . TYR A 1 95 ? -8.329 12.302 3.801 1.00 98.12 95 TYR A N 1
ATOM 786 C CA . TYR A 1 95 ? -8.096 11.314 4.861 1.00 98.12 95 TYR A CA 1
ATOM 787 C C . TYR A 1 95 ? -6.669 11.383 5.424 1.00 98.12 95 TYR A C 1
ATOM 789 O O . TYR A 1 95 ? -6.458 11.367 6.640 1.00 98.12 95 TYR A O 1
ATOM 797 N N . ILE A 1 96 ? -5.674 11.466 4.540 1.00 98.38 96 ILE A N 1
ATOM 798 C CA . ILE A 1 96 ? -4.254 11.515 4.908 1.00 98.38 96 ILE A CA 1
ATOM 799 C C . ILE A 1 96 ? -3.961 12.767 5.733 1.00 98.38 96 ILE A C 1
ATOM 801 O O . ILE A 1 96 ? -3.291 12.679 6.761 1.00 98.38 96 ILE A O 1
ATOM 805 N N . TYR A 1 97 ? -4.476 13.919 5.308 1.00 97.88 97 TYR A N 1
ATOM 806 C CA . TYR A 1 97 ? -4.245 15.194 5.972 1.00 97.88 97 TYR A CA 1
ATOM 807 C C . TYR A 1 97 ? -4.972 15.275 7.315 1.00 97.88 97 TYR A C 1
ATOM 809 O O . TYR A 1 97 ? -4.385 15.736 8.290 1.00 97.88 97 TYR A O 1
ATOM 817 N N . SER A 1 98 ? -6.186 14.722 7.421 1.00 97.44 98 SER A N 1
ATOM 818 C CA . SER A 1 98 ? -6.854 14.537 8.716 1.00 97.44 98 SER A CA 1
ATOM 819 C C . SER A 1 98 ? -6.049 13.630 9.651 1.00 97.44 98 SER A C 1
ATOM 821 O O . SER A 1 98 ? -5.903 13.939 10.830 1.00 97.44 98 SER A O 1
ATOM 823 N N . THR A 1 99 ? -5.461 12.547 9.132 1.00 98.06 99 THR A N 1
ATOM 824 C CA . THR A 1 99 ? -4.614 11.640 9.928 1.00 98.06 99 THR A CA 1
ATOM 825 C C . THR A 1 99 ? -3.314 12.326 10.376 1.00 98.06 99 THR A C 1
ATOM 827 O O . THR A 1 99 ? -2.866 12.128 11.504 1.00 98.06 99 THR A O 1
ATOM 830 N N . ALA A 1 100 ? -2.713 13.173 9.534 1.00 98.12 100 ALA A N 1
ATOM 831 C CA . ALA A 1 100 ? -1.565 13.996 9.916 1.00 98.12 100 ALA A CA 1
ATOM 832 C C . ALA A 1 100 ? -1.944 15.049 10.978 1.00 98.12 100 ALA A C 1
ATOM 834 O O . ALA A 1 100 ? -1.195 15.257 11.930 1.00 98.12 100 ALA A O 1
ATOM 835 N N . GLY A 1 101 ? -3.130 15.657 10.861 1.00 98.38 101 GLY A N 1
ATOM 836 C CA . GLY A 1 101 ? -3.697 16.546 11.876 1.00 98.38 101 GLY A CA 1
ATOM 837 C C . GLY A 1 101 ? -3.884 15.855 13.229 1.00 98.38 101 GLY A C 1
ATOM 838 O O . GLY A 1 101 ? -3.493 16.418 14.248 1.00 98.38 101 GLY A O 1
ATOM 839 N N . ASP A 1 102 ? -4.376 14.610 13.241 1.00 98.06 102 ASP A N 1
ATOM 840 C CA . ASP A 1 102 ? -4.520 13.783 14.454 1.00 98.06 102 ASP A CA 1
ATOM 841 C C . ASP A 1 102 ? -3.178 13.568 15.172 1.00 98.06 102 ASP A C 1
ATOM 843 O O . ASP A 1 102 ? -3.120 13.568 16.401 1.00 98.06 102 ASP A O 1
ATOM 847 N N . CYS A 1 103 ? -2.073 13.452 14.425 1.00 97.81 103 CYS A N 1
ATOM 848 C CA . CYS A 1 103 ? -0.732 13.315 15.003 1.00 97.81 103 CYS A CA 1
ATOM 849 C C . CYS A 1 103 ? -0.320 14.551 15.815 1.00 97.81 103 CYS A C 1
ATOM 851 O O . CYS A 1 103 ? 0.310 14.419 16.861 1.00 97.81 103 CYS A O 1
ATOM 853 N N . VAL A 1 104 ? -0.695 15.745 15.352 1.00 96.94 104 VAL A N 1
ATOM 854 C CA . VAL A 1 104 ? -0.362 17.015 16.014 1.00 96.94 104 VAL A CA 1
ATOM 855 C C . VAL A 1 104 ? -1.350 17.332 17.133 1.00 96.94 104 VAL A C 1
ATOM 857 O O . VAL A 1 104 ? -0.945 17.720 18.223 1.00 96.94 104 VAL A O 1
ATOM 860 N N . GLN A 1 105 ? -2.644 17.179 16.863 1.00 98.19 105 GLN A N 1
ATOM 861 C CA . GLN A 1 105 ? -3.706 17.649 17.754 1.00 98.19 105 GLN A CA 1
ATOM 862 C C . GLN A 1 105 ? -4.030 16.645 18.863 1.00 98.19 105 GLN A C 1
ATOM 864 O O . GLN A 1 105 ? -4.385 17.055 19.963 1.00 98.19 105 GLN A O 1
ATOM 869 N N . ASN A 1 106 ? -3.877 15.345 18.593 1.00 97.56 106 ASN A N 1
ATOM 870 C CA . ASN A 1 106 ? -4.314 14.271 19.490 1.00 97.56 106 ASN A CA 1
ATOM 871 C C . ASN A 1 106 ? -3.212 13.239 19.773 1.00 97.56 106 ASN A C 1
ATOM 873 O O . ASN A 1 106 ? -3.508 12.135 20.235 1.00 97.56 106 ASN A O 1
ATOM 877 N N . SER A 1 107 ? -1.952 13.560 19.454 1.00 96.44 107 SER A N 1
ATOM 878 C CA . SER A 1 107 ? -0.817 12.633 19.589 1.00 96.44 107 SER A CA 1
ATOM 879 C C . SER A 1 107 ? -1.062 11.287 18.886 1.00 96.44 107 SER A C 1
ATOM 881 O O . SER A 1 107 ? -0.666 10.222 19.364 1.00 96.44 107 SER A O 1
ATOM 883 N N . GLY A 1 108 ? -1.769 11.335 17.755 1.00 96.44 108 GLY A N 1
ATOM 884 C CA . GLY A 1 108 ? -2.027 10.186 16.900 1.00 96.44 108 GLY A CA 1
ATOM 885 C C . GLY A 1 108 ? -0.769 9.645 16.218 1.00 96.44 108 GLY A C 1
ATOM 886 O O . GLY A 1 108 ? 0.333 10.178 16.337 1.00 96.44 108 GLY A O 1
ATOM 887 N N . SER A 1 109 ? -0.953 8.572 15.452 1.00 97.31 109 SER A N 1
ATOM 888 C CA . SER A 1 109 ? 0.083 8.050 14.559 1.00 97.31 109 SER A CA 1
ATOM 889 C C . SER A 1 109 ? -0.534 7.535 13.266 1.00 97.31 109 SER A C 1
ATOM 891 O O . SER A 1 109 ? -1.621 6.951 13.287 1.00 97.31 109 SER A O 1
ATOM 893 N N . MET A 1 110 ? 0.162 7.753 12.146 1.00 97.75 110 MET A N 1
ATOM 894 C CA . MET A 1 110 ? -0.321 7.401 10.812 1.00 97.75 110 MET A CA 1
ATOM 895 C C . MET A 1 110 ? -0.076 5.932 10.462 1.00 97.75 110 MET A C 1
ATOM 897 O O . MET A 1 110 ? -0.921 5.327 9.819 1.00 97.75 110 MET A O 1
ATOM 901 N N . MET A 1 111 ? 1.058 5.347 10.857 1.00 98.06 111 MET A N 1
ATOM 902 C CA . MET A 1 111 ? 1.394 3.944 10.581 1.00 98.06 111 MET A CA 1
ATOM 903 C C . MET A 1 111 ? 1.328 3.153 11.886 1.00 98.06 111 MET A C 1
ATOM 905 O O . MET A 1 111 ? 2.258 3.187 12.687 1.00 98.06 111 MET A O 1
ATOM 909 N N . ARG A 1 112 ? 0.207 2.485 12.147 1.00 98.44 112 ARG A N 1
ATOM 910 C CA . ARG A 1 112 ? -0.121 1.942 13.470 1.00 98.44 112 ARG A CA 1
ATOM 911 C C . ARG A 1 112 ? 0.028 0.430 13.494 1.00 98.44 112 ARG A C 1
ATOM 913 O O . ARG A 1 112 ? -0.703 -0.280 12.801 1.00 98.44 112 ARG A O 1
ATOM 920 N N . ALA A 1 113 ? 0.947 -0.070 14.316 1.00 98.50 113 ALA A N 1
ATOM 921 C CA . ALA A 1 113 ? 1.035 -1.499 14.591 1.00 98.50 113 ALA A CA 1
ATOM 922 C C . ALA A 1 113 ? -0.300 -1.996 15.156 1.00 98.50 113 ALA A C 1
ATOM 924 O O . ALA A 1 113 ? -0.904 -1.328 15.996 1.00 98.50 113 ALA A O 1
ATOM 925 N N . LEU A 1 114 ? -0.752 -3.178 14.734 1.00 98.56 114 LEU A N 1
ATOM 926 C CA . LEU A 1 114 ? -2.087 -3.666 15.093 1.00 98.56 114 LEU A CA 1
ATOM 927 C C . LEU A 1 114 ? -2.301 -3.800 16.607 1.00 98.56 114 LEU A C 1
ATOM 929 O O . LEU A 1 114 ? -3.428 -3.662 17.069 1.00 98.56 114 LEU A O 1
ATOM 933 N N . VAL A 1 115 ? -1.237 -3.983 17.396 1.00 98.19 115 VAL A N 1
ATOM 934 C CA . VAL A 1 115 ? -1.307 -3.983 18.867 1.00 98.19 115 VAL A CA 1
ATOM 935 C C . VAL A 1 115 ? -1.909 -2.696 19.452 1.00 98.19 115 VAL A C 1
ATOM 937 O O . VAL A 1 115 ? -2.525 -2.758 20.511 1.00 98.19 115 VAL A O 1
ATOM 940 N N . MET A 1 116 ? -1.794 -1.552 18.767 1.00 97.88 116 MET A N 1
ATOM 941 C CA . MET A 1 116 ? -2.331 -0.267 19.239 1.00 97.88 116 MET A CA 1
ATOM 942 C C . MET A 1 116 ? -3.863 -0.246 19.300 1.00 97.88 116 MET A C 1
ATOM 944 O O . MET A 1 116 ? -4.429 0.451 20.137 1.00 97.88 116 MET A O 1
ATOM 948 N N . ASP A 1 117 ? -4.528 -0.993 18.417 1.00 97.75 117 ASP A N 1
ATOM 949 C CA . ASP A 1 117 ? -5.989 -0.990 18.270 1.00 97.75 117 ASP A CA 1
ATOM 950 C C . ASP A 1 117 ? -6.609 -2.370 18.571 1.00 97.75 117 ASP A C 1
ATOM 952 O O . ASP A 1 117 ? -7.802 -2.473 18.853 1.00 97.75 117 ASP A O 1
ATOM 956 N N . TYR A 1 118 ? -5.794 -3.431 18.572 1.00 98.06 118 TYR A N 1
ATOM 957 C CA . TYR A 1 118 ? -6.203 -4.829 18.732 1.00 98.06 118 TYR A CA 1
ATOM 958 C C . TYR A 1 118 ? -5.368 -5.577 19.781 1.00 98.06 118 TYR A C 1
ATOM 960 O O . TYR A 1 118 ? -5.058 -6.754 19.613 1.00 98.06 118 TYR A O 1
ATOM 968 N N . ALA A 1 119 ? -5.006 -4.928 20.893 1.00 97.31 119 ALA A N 1
ATOM 969 C CA . ALA A 1 119 ? -4.179 -5.531 21.948 1.00 97.31 119 ALA A CA 1
ATOM 970 C C . ALA A 1 119 ? -4.733 -6.866 22.498 1.00 97.31 119 ALA A C 1
ATOM 972 O O . ALA A 1 119 ? -3.966 -7.777 22.812 1.00 97.31 119 ALA A O 1
ATOM 973 N N . ALA A 1 120 ? -6.063 -7.001 22.583 1.00 97.81 120 ALA A N 1
ATOM 974 C CA . ALA A 1 120 ? -6.729 -8.219 23.052 1.00 97.81 120 ALA A CA 1
ATOM 975 C C . ALA A 1 120 ? -6.678 -9.378 22.035 1.00 97.81 120 ALA A C 1
ATOM 977 O O . ALA A 1 120 ? -6.797 -10.548 22.409 1.00 97.81 120 ALA A O 1
ATOM 978 N N . ASP A 1 121 ? -6.478 -9.078 20.751 1.00 98.38 121 ASP A N 1
ATOM 979 C CA . ASP A 1 121 ? -6.300 -10.080 19.710 1.00 98.38 121 ASP A CA 1
ATOM 980 C C . ASP A 1 121 ? -4.825 -10.501 19.654 1.00 98.38 121 ASP A C 1
ATOM 982 O O . ASP A 1 121 ? -3.976 -9.846 19.049 1.00 98.38 121 ASP A O 1
ATOM 986 N N . LYS A 1 122 ? -4.513 -11.628 20.309 1.00 97.38 122 LYS A N 1
ATOM 987 C CA . LYS A 1 122 ? -3.145 -12.171 20.412 1.00 97.38 122 LYS A CA 1
ATOM 988 C C . LYS A 1 122 ? -2.468 -12.403 19.061 1.00 97.38 122 LYS A C 1
ATOM 990 O O . LYS A 1 122 ? -1.240 -12.447 19.019 1.00 97.38 122 LYS A O 1
ATOM 995 N N . LYS A 1 123 ? -3.239 -12.630 17.991 1.00 98.12 123 LYS A N 1
ATOM 996 C CA . LYS A 1 123 ? -2.674 -12.811 16.656 1.00 98.12 123 LYS A CA 1
ATOM 997 C C . LYS A 1 123 ? -2.329 -11.457 16.055 1.00 98.12 123 LYS A C 1
ATOM 999 O O . LYS A 1 123 ? -1.167 -11.247 15.720 1.00 98.12 123 LYS A O 1
ATOM 1004 N N . ALA A 1 124 ? -3.293 -10.535 16.008 1.00 98.19 124 ALA A N 1
ATOM 1005 C CA . ALA A 1 124 ? -3.076 -9.185 15.489 1.00 98.19 124 ALA A CA 1
ATOM 1006 C C . ALA A 1 124 ? -1.902 -8.483 16.190 1.00 98.19 124 ALA A C 1
ATOM 1008 O O . ALA A 1 124 ? -1.033 -7.924 15.529 1.00 98.19 124 ALA A O 1
ATOM 1009 N N . SER A 1 125 ? -1.819 -8.578 17.520 1.00 97.31 125 SER A N 1
ATOM 1010 C CA . SER A 1 125 ? -0.792 -7.888 18.314 1.00 97.31 125 SER A CA 1
ATOM 1011 C C . SER A 1 125 ? 0.647 -8.355 18.072 1.00 97.31 125 SER A C 1
ATOM 1013 O O . SER A 1 125 ? 1.580 -7.686 18.512 1.00 97.31 125 SER A O 1
ATOM 1015 N N . ARG A 1 126 ? 0.847 -9.481 17.376 1.00 97.38 126 ARG A N 1
ATOM 1016 C CA . ARG A 1 126 ? 2.168 -10.043 17.048 1.00 97.38 126 ARG A CA 1
ATOM 1017 C C . ARG A 1 126 ? 2.542 -9.902 15.574 1.00 97.38 126 ARG A C 1
ATOM 1019 O O . ARG A 1 126 ? 3.658 -10.266 15.206 1.00 97.38 126 ARG A O 1
ATOM 1026 N N . LEU A 1 127 ? 1.627 -9.419 14.734 1.00 97.94 127 LEU A N 1
ATOM 1027 C CA . LEU A 1 127 ? 1.900 -9.209 13.317 1.00 97.94 127 LEU A CA 1
ATOM 1028 C C . LEU A 1 127 ? 2.830 -8.016 13.123 1.00 97.94 127 LEU A C 1
ATOM 1030 O O . LEU A 1 127 ? 2.746 -7.005 13.820 1.00 97.94 127 LEU A O 1
ATOM 1034 N N . ASN A 1 128 ? 3.728 -8.157 12.157 1.00 97.44 128 ASN A N 1
ATOM 1035 C CA . ASN A 1 128 ? 4.758 -7.172 11.854 1.00 97.44 128 ASN A CA 1
ATOM 1036 C C . ASN A 1 128 ? 4.840 -6.834 10.358 1.00 97.44 128 ASN A C 1
ATOM 1038 O O . ASN A 1 128 ? 5.738 -6.109 9.935 1.00 97.44 128 ASN A O 1
ATOM 1042 N N . ASP A 1 129 ? 3.907 -7.359 9.568 1.00 98.00 129 ASP A N 1
ATOM 1043 C CA . ASP A 1 129 ? 3.805 -7.185 8.123 1.00 98.00 129 ASP A CA 1
ATOM 1044 C C . ASP A 1 129 ? 2.420 -6.657 7.692 1.00 98.00 129 ASP A C 1
ATOM 1046 O O . ASP A 1 129 ? 2.148 -6.541 6.500 1.00 98.00 129 ASP A O 1
ATOM 1050 N N . GLU A 1 130 ? 1.568 -6.304 8.660 1.00 98.25 130 GLU A N 1
ATOM 1051 C CA . GLU A 1 130 ? 0.232 -5.719 8.509 1.00 98.25 130 GLU A CA 1
ATOM 1052 C C . GLU A 1 130 ? 0.045 -4.608 9.540 1.00 98.25 130 GLU A C 1
ATOM 1054 O O . GLU A 1 130 ? 0.553 -4.697 10.662 1.00 98.25 130 GLU A O 1
ATOM 1059 N N . TYR A 1 131 ? -0.668 -3.548 9.169 1.00 98.81 131 TYR A N 1
ATOM 1060 C CA . TYR A 1 131 ? -0.842 -2.377 10.026 1.00 98.81 131 TYR A CA 1
ATOM 1061 C C . TYR A 1 131 ? -2.080 -1.571 9.645 1.00 98.81 131 TYR A C 1
ATOM 1063 O O . TYR A 1 131 ? -2.627 -1.747 8.555 1.00 98.81 131 TYR A O 1
ATOM 1071 N N . LEU A 1 132 ? -2.511 -0.666 10.526 1.00 98.81 132 LEU A N 1
ATOM 1072 C CA . LEU A 1 132 ? -3.503 0.345 10.166 1.00 98.81 132 LEU A CA 1
ATOM 1073 C C . LEU A 1 132 ? -2.814 1.621 9.679 1.00 98.81 132 LEU A C 1
ATOM 1075 O O . LEU A 1 132 ? -1.949 2.172 10.360 1.00 98.81 132 LEU A O 1
ATOM 1079 N N . PHE A 1 133 ? -3.211 2.104 8.507 1.00 98.81 133 PHE A N 1
ATOM 1080 C CA . PHE A 1 133 ? -2.911 3.443 8.029 1.00 98.81 133 PHE A CA 1
ATOM 1081 C C . PHE A 1 133 ? -4.014 4.406 8.483 1.00 98.81 133 PHE A C 1
ATOM 1083 O O . PHE A 1 133 ? -5.164 4.309 8.046 1.00 98.81 133 PHE A O 1
ATOM 1090 N N . GLY A 1 134 ? -3.686 5.305 9.410 1.00 97.75 134 GLY A N 1
ATOM 1091 C CA . GLY A 1 134 ? -4.669 5.931 10.294 1.00 97.75 134 GLY A CA 1
ATOM 1092 C C . GLY A 1 134 ? -5.416 4.865 11.100 1.00 97.75 134 GLY A C 1
ATOM 1093 O O . GLY A 1 134 ? -4.871 3.801 11.365 1.00 97.75 134 GLY A O 1
ATOM 1094 N N . ARG A 1 135 ? -6.666 5.111 11.501 1.00 96.56 135 ARG A N 1
ATOM 1095 C CA . ARG A 1 135 ? -7.425 4.173 12.362 1.00 96.56 135 ARG A CA 1
ATOM 1096 C C . ARG A 1 135 ? -8.291 3.166 11.596 1.00 96.56 135 ARG A C 1
ATOM 1098 O O . ARG A 1 135 ? -8.834 2.242 12.200 1.00 96.56 135 ARG A O 1
ATOM 1105 N N . ASN A 1 136 ? -8.427 3.355 10.284 1.00 97.81 136 ASN A N 1
ATOM 1106 C CA . ASN A 1 136 ? -9.544 2.790 9.526 1.00 97.81 136 ASN A CA 1
ATOM 1107 C C . ASN A 1 136 ? -9.137 1.939 8.315 1.00 97.81 136 ASN A C 1
ATOM 1109 O O . ASN A 1 136 ? -9.962 1.177 7.813 1.00 97.81 136 ASN A O 1
ATOM 1113 N N . ILE A 1 137 ? -7.889 2.040 7.849 1.00 98.81 137 ILE A N 1
ATOM 1114 C CA . ILE A 1 137 ? -7.413 1.341 6.650 1.00 98.81 137 ILE A CA 1
ATOM 1115 C C . ILE A 1 137 ? -6.381 0.295 7.062 1.00 98.81 137 ILE A C 1
ATOM 1117 O O . ILE A 1 137 ? -5.274 0.651 7.440 1.00 98.81 137 ILE A O 1
ATOM 1121 N N . LEU A 1 138 ? -6.715 -0.989 6.981 1.00 98.94 138 LEU A N 1
ATOM 1122 C CA . LEU A 1 138 ? -5.769 -2.090 7.146 1.00 98.94 138 LEU A CA 1
ATOM 1123 C C . LEU A 1 138 ? -4.981 -2.306 5.853 1.00 98.94 138 LEU A C 1
ATOM 1125 O O . LEU A 1 138 ? -5.560 -2.417 4.773 1.00 98.94 138 LEU A O 1
ATOM 1129 N N . VAL A 1 139 ? -3.659 -2.389 5.972 1.00 98.81 139 VAL A N 1
ATOM 1130 C CA . VAL A 1 139 ? -2.726 -2.474 4.848 1.00 98.81 139 VAL A CA 1
ATOM 1131 C C . VAL A 1 139 ? -1.839 -3.703 5.003 1.00 98.81 139 VAL A C 1
ATOM 1133 O O . VAL A 1 139 ? -1.159 -3.855 6.020 1.00 98.81 139 VAL A O 1
ATOM 1136 N N . LYS A 1 140 ? -1.802 -4.542 3.960 1.00 98.69 140 LYS A N 1
ATOM 1137 C CA . LYS A 1 140 ? -0.844 -5.643 3.795 1.00 98.69 140 LYS A CA 1
ATOM 1138 C C . LYS A 1 140 ? 0.039 -5.363 2.582 1.00 98.69 140 LYS A C 1
ATOM 1140 O O . LYS A 1 140 ? -0.395 -5.586 1.453 1.00 98.69 140 LYS A O 1
ATOM 1145 N N . PRO A 1 141 ? 1.286 -4.917 2.756 1.00 98.56 141 PRO A N 1
ATOM 1146 C CA . PRO A 1 141 ? 2.194 -4.798 1.625 1.00 98.56 141 PRO A CA 1
ATOM 1147 C C . PRO A 1 141 ? 2.543 -6.175 1.044 1.00 98.56 141 PRO A C 1
ATOM 1149 O O . PRO A 1 141 ? 2.827 -7.123 1.779 1.00 98.56 141 PRO A O 1
ATOM 1152 N N . VAL A 1 142 ? 2.584 -6.280 -0.285 1.00 98.56 142 VAL A N 1
ATOM 1153 C CA . VAL A 1 142 ? 3.146 -7.455 -0.970 1.00 98.56 142 VAL A CA 1
ATOM 1154 C C . VAL A 1 142 ? 4.665 -7.337 -0.935 1.00 98.56 142 VAL A C 1
ATOM 1156 O O . VAL A 1 142 ? 5.219 -6.386 -1.480 1.00 98.56 142 VAL A O 1
ATOM 1159 N N . THR A 1 143 ? 5.341 -8.267 -0.256 1.00 97.06 143 THR A N 1
ATOM 1160 C CA . THR A 1 143 ? 6.795 -8.160 -0.018 1.00 97.06 143 THR A CA 1
ATOM 1161 C C . THR A 1 143 ? 7.646 -9.198 -0.728 1.00 97.06 143 THR A C 1
ATOM 1163 O O . THR A 1 143 ? 8.856 -8.995 -0.820 1.00 97.06 143 THR A O 1
ATOM 1166 N N . ASP A 1 144 ? 7.021 -10.257 -1.231 1.00 96.50 144 ASP A N 1
ATOM 1167 C CA . ASP A 1 144 ? 7.666 -11.287 -2.034 1.00 96.50 144 ASP A CA 1
ATOM 1168 C C . ASP A 1 144 ? 7.324 -11.048 -3.516 1.00 96.50 144 ASP A C 1
ATOM 1170 O O . ASP A 1 144 ? 6.221 -10.574 -3.814 1.00 96.50 144 ASP A O 1
ATOM 1174 N N . PRO A 1 145 ? 8.247 -11.336 -4.450 1.00 96.25 145 PRO A N 1
ATOM 1175 C CA . PRO A 1 145 ? 7.957 -11.236 -5.874 1.00 96.25 145 PRO A CA 1
ATOM 1176 C C . PRO A 1 145 ? 6.915 -12.288 -6.274 1.00 96.25 145 PRO A C 1
ATOM 1178 O O . PRO A 1 145 ? 7.035 -13.460 -5.914 1.00 96.25 145 PRO A O 1
ATOM 1181 N N . LEU A 1 146 ? 5.883 -11.867 -7.006 1.00 97.69 146 LEU A N 1
ATOM 1182 C CA . LEU A 1 146 ? 4.763 -12.716 -7.423 1.00 97.69 146 LEU A CA 1
ATOM 1183 C C . LEU A 1 146 ? 4.761 -12.997 -8.930 1.00 97.69 146 LEU A C 1
ATOM 1185 O O . LEU A 1 146 ? 4.192 -14.002 -9.358 1.00 97.69 146 LEU A O 1
ATOM 1189 N N . TYR A 1 147 ? 5.363 -12.117 -9.735 1.00 98.19 147 TYR A N 1
ATOM 1190 C CA . TYR A 1 147 ? 5.280 -12.164 -11.200 1.00 98.19 147 TYR A CA 1
ATOM 1191 C C . TYR A 1 147 ? 6.624 -12.160 -11.904 1.00 98.19 147 TYR A C 1
ATOM 1193 O O . TYR A 1 147 ? 6.673 -12.324 -13.124 1.00 98.19 147 TYR A O 1
ATOM 1201 N N . THR A 1 148 ? 7.703 -11.984 -11.158 1.00 97.88 148 THR A N 1
ATOM 1202 C CA . THR A 1 148 ? 9.056 -11.893 -11.675 1.00 97.88 148 THR A CA 1
ATOM 1203 C C . THR A 1 148 ? 10.011 -12.698 -10.817 1.00 97.88 148 THR A C 1
ATOM 1205 O O . THR A 1 148 ? 9.746 -13.022 -9.661 1.00 97.88 148 THR A O 1
ATOM 1208 N N . TRP A 1 149 ? 11.141 -13.050 -11.402 1.00 96.94 149 TRP A N 1
ATOM 1209 C CA . TRP A 1 149 ? 12.248 -13.666 -10.695 1.00 96.94 149 TRP A CA 1
ATOM 1210 C C . TRP A 1 149 ? 13.552 -13.153 -11.284 1.00 96.94 149 TRP A C 1
ATOM 1212 O O . TRP A 1 149 ? 13.576 -12.527 -12.344 1.00 96.94 149 TRP A O 1
ATOM 1222 N N . LYS A 1 150 ? 14.642 -13.392 -10.565 1.00 95.56 150 LYS A N 1
ATOM 1223 C CA . LYS A 1 150 ? 15.972 -12.957 -10.961 1.00 95.56 150 LYS A CA 1
ATOM 1224 C C . LYS A 1 150 ? 16.904 -14.152 -11.046 1.00 95.56 150 LYS A C 1
ATOM 1226 O O . LYS A 1 150 ? 16.908 -14.982 -10.137 1.00 95.56 150 LYS A O 1
ATOM 1231 N N . ASP A 1 151 ? 17.680 -14.237 -12.119 1.00 95.94 151 ASP A N 1
ATOM 1232 C CA . ASP A 1 151 ? 18.672 -15.295 -12.286 1.00 95.94 151 ASP A CA 1
ATOM 1233 C C . ASP A 1 151 ? 19.999 -14.987 -11.567 1.00 95.94 151 ASP A C 1
ATOM 1235 O O . ASP A 1 151 ? 20.182 -13.952 -10.920 1.00 95.94 151 ASP A O 1
ATOM 1239 N N . LYS A 1 152 ? 20.948 -15.924 -11.670 1.00 94.50 152 LYS A N 1
ATOM 1240 C CA . LYS A 1 152 ? 22.284 -15.791 -11.069 1.00 94.50 152 LYS A CA 1
ATOM 1241 C C . LYS A 1 152 ? 23.117 -14.667 -11.698 1.00 94.50 152 LYS A C 1
ATOM 1243 O O . LYS A 1 152 ? 24.052 -14.194 -11.061 1.00 94.50 152 LYS A O 1
ATOM 1248 N N . GLU A 1 153 ? 22.778 -14.235 -12.912 1.00 94.19 153 GLU A N 1
ATOM 1249 C CA . GLU A 1 153 ? 23.418 -13.128 -13.633 1.00 94.19 153 GLU A CA 1
ATOM 1250 C C . GLU A 1 153 ? 22.751 -11.777 -13.338 1.00 94.19 153 GLU A C 1
ATOM 1252 O O . GLU A 1 153 ? 23.142 -10.766 -13.914 1.00 94.19 153 GLU A O 1
ATOM 1257 N N . LYS A 1 154 ? 21.790 -11.742 -12.402 1.00 95.00 154 LYS A N 1
ATOM 1258 C CA . LYS A 1 154 ? 20.998 -10.569 -12.003 1.00 95.00 154 LYS A CA 1
ATOM 1259 C C . LYS A 1 154 ? 19.961 -10.107 -13.030 1.00 95.00 154 LYS A C 1
ATOM 1261 O O . LYS A 1 154 ? 19.292 -9.100 -12.780 1.00 95.00 154 LYS A O 1
ATOM 1266 N N . LYS A 1 155 ? 19.741 -10.858 -14.111 1.00 95.56 155 LYS A N 1
ATOM 1267 C CA . LYS A 1 155 ? 18.697 -10.536 -15.088 1.00 95.56 155 LYS A CA 1
ATOM 1268 C C . LYS A 1 155 ? 17.336 -10.895 -14.520 1.00 95.56 155 LYS A C 1
ATOM 1270 O O . LYS A 1 155 ? 17.149 -11.953 -13.915 1.00 95.56 155 LYS A O 1
ATOM 1275 N N . GLY A 1 156 ? 16.390 -9.984 -14.694 1.00 97.06 156 GLY A N 1
ATOM 1276 C CA . GLY A 1 156 ? 15.002 -10.204 -14.328 1.00 97.06 156 GLY A CA 1
ATOM 1277 C C . GLY A 1 156 ? 14.243 -10.886 -15.452 1.00 97.06 156 GLY A C 1
ATOM 1278 O O . GLY A 1 156 ? 14.421 -10.559 -16.623 1.00 97.06 156 GLY A O 1
ATOM 1279 N N . HIS A 1 157 ? 13.322 -11.758 -15.074 1.00 97.38 157 HIS A N 1
ATOM 1280 C CA . HIS A 1 157 ? 12.444 -12.485 -15.979 1.00 97.38 157 HIS A CA 1
ATOM 1281 C C . HIS A 1 157 ? 11.012 -12.400 -15.463 1.00 97.38 157 HIS A C 1
ATOM 1283 O O . HIS A 1 157 ? 10.791 -12.400 -14.250 1.00 97.38 157 HIS A O 1
ATOM 1289 N N . THR A 1 158 ? 10.031 -12.346 -16.361 1.00 97.81 158 THR A N 1
ATOM 1290 C CA . THR A 1 158 ? 8.626 -12.499 -15.973 1.00 97.81 158 THR A CA 1
ATOM 1291 C C . THR A 1 158 ? 8.272 -13.982 -15.863 1.00 97.81 158 THR A C 1
ATOM 1293 O O . THR A 1 158 ? 8.785 -14.826 -16.595 1.00 97.81 158 THR A O 1
ATOM 1296 N N . ILE A 1 159 ? 7.386 -14.314 -14.928 1.00 97.12 159 ILE A N 1
ATOM 1297 C CA . ILE A 1 159 ? 6.798 -15.654 -14.785 1.00 97.12 159 ILE A CA 1
ATOM 1298 C C . ILE A 1 159 ? 5.703 -15.855 -15.840 1.00 97.12 159 ILE A C 1
ATOM 1300 O O . ILE A 1 159 ? 5.529 -16.950 -16.368 1.00 97.12 159 ILE A O 1
ATOM 1304 N N . TYR A 1 160 ? 4.979 -14.781 -16.165 1.00 93.19 160 TYR A N 1
ATOM 1305 C CA . TYR A 1 160 ? 3.869 -14.786 -17.111 1.00 93.19 160 TYR A CA 1
ATOM 1306 C C . TYR A 1 160 ? 4.224 -13.981 -18.370 1.00 93.19 160 TYR A C 1
ATOM 1308 O O . TYR A 1 160 ? 4.893 -12.949 -18.254 1.00 93.19 160 TYR A O 1
ATOM 1316 N N . PRO A 1 161 ? 3.739 -14.384 -19.562 1.00 91.31 161 PRO A N 1
ATOM 1317 C CA . PRO A 1 161 ? 3.907 -13.596 -20.786 1.00 91.31 161 PRO A CA 1
ATOM 1318 C C . PRO A 1 161 ? 3.265 -12.206 -20.695 1.00 91.31 161 PRO A C 1
ATOM 1320 O O . PRO A 1 161 ? 3.794 -11.238 -21.229 1.00 91.31 161 PRO A O 1
ATOM 1323 N N . ASP A 1 162 ? 2.132 -12.110 -19.994 1.00 94.06 162 ASP A N 1
ATOM 1324 C CA . ASP A 1 162 ? 1.425 -10.860 -19.727 1.00 94.06 162 ASP A CA 1
ATOM 1325 C C . ASP A 1 162 ? 1.103 -10.761 -18.232 1.00 94.06 162 ASP A C 1
ATOM 1327 O O . ASP A 1 162 ? 0.143 -11.356 -17.735 1.00 94.06 162 ASP A O 1
ATOM 1331 N N . VAL A 1 163 ? 1.925 -9.994 -17.514 1.00 96.50 163 VAL A N 1
ATOM 1332 C CA . VAL A 1 163 ? 1.797 -9.763 -16.067 1.00 96.50 163 VAL A CA 1
ATOM 1333 C C . VAL A 1 163 ? 0.436 -9.155 -15.702 1.00 96.50 163 VAL A C 1
ATOM 1335 O O . VAL A 1 163 ? -0.068 -9.403 -14.609 1.00 96.50 163 VAL A O 1
ATOM 1338 N N . ARG A 1 164 ? -0.217 -8.412 -16.609 1.00 95.94 164 ARG A N 1
ATOM 1339 C CA . ARG A 1 164 ? -1.517 -7.774 -16.332 1.00 95.94 164 ARG A CA 1
ATOM 1340 C C . ARG A 1 164 ? -2.656 -8.773 -16.179 1.00 95.94 164 ARG A C 1
ATOM 1342 O O . ARG A 1 164 ? -3.655 -8.457 -15.543 1.00 95.94 164 ARG A O 1
ATOM 1349 N N . LYS A 1 165 ? -2.523 -9.958 -16.777 1.00 95.19 165 LYS A N 1
ATOM 1350 C CA . LYS A 1 165 ? -3.526 -11.030 -16.700 1.00 95.19 165 LYS A CA 1
ATOM 1351 C C . LYS A 1 165 ? -3.284 -11.976 -15.526 1.00 95.19 165 LYS A C 1
ATOM 1353 O O . LYS A 1 165 ? -4.106 -12.855 -15.282 1.00 95.19 165 LYS A O 1
ATOM 1358 N N . ALA A 1 166 ? -2.168 -11.817 -14.817 1.00 95.75 166 ALA A N 1
ATOM 1359 C CA . ALA A 1 166 ? -1.809 -12.661 -13.693 1.00 95.75 166 ALA A CA 1
ATOM 1360 C C . ALA A 1 166 ? -2.396 -12.128 -12.377 1.00 95.75 166 ALA A C 1
ATOM 1362 O O . ALA A 1 166 ? -2.498 -10.921 -12.152 1.00 95.75 166 ALA A O 1
ATOM 1363 N N . ALA A 1 167 ? -2.753 -13.052 -11.488 1.00 97.00 167 ALA A N 1
ATOM 1364 C CA . ALA A 1 167 ? -3.165 -12.761 -10.123 1.00 97.00 167 ALA A CA 1
ATOM 1365 C C . ALA A 1 167 ? -2.653 -13.870 -9.196 1.00 97.00 167 ALA A C 1
ATOM 1367 O O . ALA A 1 167 ? -2.935 -15.044 -9.424 1.00 97.00 167 ALA A O 1
ATOM 1368 N N . ALA A 1 168 ? -1.916 -13.503 -8.150 1.00 97.25 168 ALA A N 1
ATOM 1369 C CA . ALA A 1 168 ? -1.387 -14.429 -7.152 1.00 97.25 168 ALA A CA 1
ATOM 1370 C C . ALA A 1 168 ? -1.978 -14.133 -5.759 1.00 97.25 168 ALA A C 1
ATOM 1372 O O . ALA A 1 168 ? -2.254 -12.968 -5.453 1.00 97.25 168 ALA A O 1
ATOM 1373 N N . PRO A 1 169 ? -2.216 -15.160 -4.922 1.00 97.69 169 PRO A N 1
ATOM 1374 C CA . PRO A 1 169 ? -2.805 -14.984 -3.601 1.00 97.69 169 PRO A CA 1
ATOM 1375 C C . PRO A 1 169 ? -1.802 -14.398 -2.602 1.00 97.69 169 PRO A C 1
ATOM 1377 O O . PRO A 1 169 ? -0.639 -14.792 -2.557 1.00 97.69 169 PRO A O 1
ATOM 1380 N N . VAL A 1 170 ? -2.285 -13.496 -1.751 1.00 98.31 170 VAL A N 1
ATOM 1381 C CA . VAL A 1 170 ? -1.554 -12.921 -0.618 1.00 98.31 170 VAL A CA 1
ATOM 1382 C C . VAL A 1 170 ? -2.358 -13.187 0.650 1.00 98.31 170 VAL A C 1
ATOM 1384 O O . VAL A 1 170 ? -3.553 -12.890 0.703 1.00 98.31 170 VAL A O 1
ATOM 1387 N N . ASN A 1 171 ? -1.708 -13.761 1.663 1.00 98.06 171 ASN A N 1
ATOM 1388 C CA . ASN A 1 171 ? -2.334 -14.019 2.959 1.00 98.06 171 ASN A CA 1
ATOM 1389 C C . ASN A 1 171 ? -2.476 -12.714 3.749 1.00 98.06 171 ASN A C 1
ATOM 1391 O O . ASN A 1 171 ? -1.518 -11.942 3.846 1.00 98.06 171 ASN A O 1
ATOM 1395 N N . VAL A 1 172 ? -3.654 -12.500 4.329 1.00 98.50 172 VAL A N 1
ATOM 1396 C CA . VAL A 1 172 ? -3.971 -11.340 5.168 1.00 98.50 172 VAL A CA 1
ATOM 1397 C C . VAL A 1 172 ? -4.726 -11.819 6.392 1.00 98.50 172 VAL A C 1
ATOM 1399 O O . VAL A 1 172 ? -5.671 -12.599 6.252 1.00 98.50 172 VAL A O 1
ATOM 1402 N N . TYR A 1 173 ? -4.359 -11.329 7.572 1.00 98.75 173 TYR A N 1
ATOM 1403 C CA . TYR A 1 173 ? -5.174 -11.512 8.760 1.00 98.75 173 TYR A CA 1
ATOM 1404 C C . TYR A 1 173 ? -6.118 -10.325 8.952 1.00 98.75 173 TYR A C 1
ATOM 1406 O O . TYR A 1 173 ? -5.706 -9.173 8.999 1.00 98.75 173 TYR A O 1
ATOM 1414 N N . LEU A 1 174 ? -7.408 -10.596 9.114 1.00 98.81 174 LEU A N 1
ATOM 1415 C CA . LEU A 1 174 ? -8.384 -9.574 9.472 1.00 98.81 174 LEU A CA 1
ATOM 1416 C C . LEU A 1 174 ? -8.565 -9.585 10.995 1.00 98.81 174 LEU A C 1
ATOM 1418 O O . LEU A 1 174 ? -9.044 -10.591 11.520 1.00 98.81 174 LEU A O 1
ATOM 1422 N N . PRO A 1 175 ? -8.209 -8.517 11.734 1.00 98.56 175 PRO A N 1
ATOM 1423 C CA . PRO A 1 175 ? -8.337 -8.498 13.191 1.00 98.56 175 PRO A CA 1
ATOM 1424 C C . PRO A 1 175 ? -9.771 -8.716 13.686 1.00 98.56 175 PRO A C 1
ATOM 1426 O O . PRO A 1 175 ? -10.739 -8.289 13.045 1.00 98.56 175 PRO A O 1
ATOM 1429 N N . LYS A 1 176 ? -9.910 -9.365 14.849 1.00 97.94 176 LYS A N 1
ATOM 1430 C CA . LYS A 1 176 ? -11.204 -9.606 15.513 1.00 97.94 176 LYS A CA 1
ATOM 1431 C C . LYS A 1 176 ? -11.898 -8.309 15.931 1.00 97.94 176 LYS A C 1
ATOM 1433 O O . LYS A 1 176 ? -11.273 -7.274 16.141 1.00 97.94 176 LYS A O 1
ATOM 1438 N N . GLY A 1 177 ? -13.212 -8.404 16.132 1.00 96.12 177 GLY A N 1
ATOM 1439 C CA . GLY A 1 177 ? -14.027 -7.336 16.721 1.00 96.12 177 GLY A CA 1
ATOM 1440 C C . GLY A 1 177 ? -14.575 -6.318 15.721 1.00 96.12 177 GLY A C 1
ATOM 1441 O O . GLY A 1 177 ? -15.388 -5.490 16.110 1.00 96.12 177 GLY A O 1
ATOM 1442 N N . ASN A 1 178 ? -14.186 -6.396 14.445 1.00 97.19 178 ASN A N 1
ATOM 1443 C CA . ASN A 1 178 ? -14.756 -5.584 13.372 1.00 97.19 178 ASN A CA 1
ATOM 1444 C C . ASN A 1 178 ? -15.020 -6.429 12.133 1.00 97.19 178 ASN A C 1
ATOM 1446 O O . ASN A 1 178 ? -14.325 -7.412 11.882 1.00 97.19 178 ASN A O 1
ATOM 1450 N N . LYS A 1 179 ? -15.995 -5.992 11.339 1.00 98.56 179 LYS A N 1
ATOM 1451 C CA . LYS A 1 179 ? -16.111 -6.396 9.939 1.00 98.56 179 LYS A CA 1
ATOM 1452 C C . LYS A 1 179 ? -15.151 -5.569 9.088 1.00 98.56 179 LYS A C 1
ATOM 1454 O O . LYS A 1 179 ? -14.800 -4.444 9.454 1.00 98.56 179 LYS A O 1
ATOM 1459 N N . TRP A 1 180 ? -14.762 -6.120 7.950 1.00 98.81 180 TRP A N 1
ATOM 1460 C CA . TRP A 1 180 ? -13.801 -5.520 7.032 1.00 98.81 180 TRP A CA 1
ATOM 1461 C C . TRP A 1 180 ? -14.339 -5.553 5.611 1.00 98.81 180 TRP A C 1
ATOM 1463 O O . TRP A 1 180 ? -14.911 -6.552 5.194 1.00 98.81 180 TRP A O 1
ATOM 1473 N N . TYR A 1 181 ? -14.126 -4.484 4.859 1.00 98.81 181 TYR A N 1
ATOM 1474 C CA . TYR A 1 181 ? -14.459 -4.410 3.442 1.00 98.81 181 TYR A CA 1
ATOM 1475 C C . TYR A 1 181 ? -13.174 -4.392 2.629 1.00 98.81 181 TYR A C 1
ATOM 1477 O O . TYR A 1 181 ? -12.301 -3.569 2.884 1.00 98.81 181 TYR A O 1
ATOM 1485 N N . ASP A 1 182 ? -13.038 -5.281 1.649 1.00 98.69 182 ASP A N 1
ATOM 1486 C CA . ASP A 1 182 ? -11.966 -5.160 0.661 1.00 98.69 182 ASP A CA 1
ATOM 1487 C C . ASP A 1 182 ? -12.153 -3.861 -0.127 1.00 98.69 182 ASP A C 1
ATOM 1489 O O . ASP A 1 182 ? -13.161 -3.681 -0.812 1.00 98.69 182 ASP A O 1
ATOM 1493 N N . PHE A 1 183 ? -11.156 -2.979 -0.048 1.00 98.56 183 PHE A N 1
ATOM 1494 C CA . PHE A 1 183 ? -11.169 -1.653 -0.659 1.00 98.56 183 PHE A CA 1
ATOM 1495 C C . PHE A 1 183 ? -11.447 -1.677 -2.168 1.00 98.56 183 PHE A C 1
ATOM 1497 O O . PHE A 1 183 ? -12.004 -0.728 -2.717 1.00 98.56 183 PHE A O 1
ATOM 1504 N N . TRP A 1 184 ? -11.046 -2.752 -2.848 1.00 97.81 184 TRP A N 1
ATOM 1505 C CA . TRP A 1 184 ? -11.109 -2.844 -4.3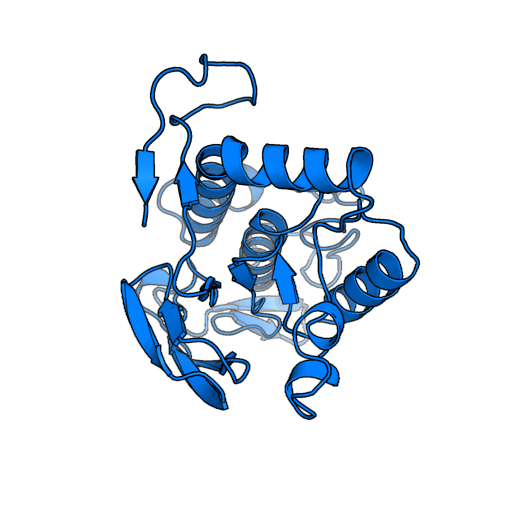05 1.00 97.81 184 TRP A CA 1
ATOM 1506 C C . TRP A 1 184 ? -12.410 -3.452 -4.821 1.00 97.81 184 TRP A C 1
ATOM 1508 O O . TRP A 1 184 ? -12.831 -3.130 -5.928 1.00 97.81 184 TRP A O 1
ATOM 1518 N N . SER A 1 185 ? -13.014 -4.365 -4.057 1.00 97.50 185 SER A N 1
ATOM 1519 C CA . SER A 1 185 ? -14.176 -5.150 -4.499 1.00 97.50 185 SER A CA 1
ATOM 1520 C C . SER A 1 185 ? -15.452 -4.863 -3.712 1.00 97.50 185 SER A C 1
ATOM 1522 O O . SER A 1 185 ? -16.512 -5.340 -4.102 1.00 97.50 185 SER A O 1
ATOM 1524 N N . ASN A 1 186 ? -15.357 -4.122 -2.603 1.00 97.19 186 ASN A N 1
ATOM 1525 C CA . ASN A 1 186 ? -16.411 -3.952 -1.601 1.00 97.19 186 ASN A CA 1
ATOM 1526 C C . ASN A 1 186 ? -16.892 -5.270 -0.965 1.00 97.19 186 ASN A C 1
ATOM 1528 O O . ASN A 1 186 ? -17.919 -5.291 -0.288 1.00 97.19 186 ASN A O 1
ATOM 1532 N N . THR A 1 187 ? -16.155 -6.373 -1.139 1.00 98.38 187 THR A N 1
ATOM 1533 C CA . THR A 1 187 ? -16.497 -7.647 -0.497 1.00 98.38 187 THR A CA 1
ATOM 1534 C C . THR A 1 187 ? -16.334 -7.511 1.015 1.00 98.38 187 THR A C 1
ATOM 1536 O O . THR A 1 187 ? -15.265 -7.124 1.491 1.00 98.38 187 THR A O 1
ATOM 1539 N N . GLN A 1 188 ? -17.388 -7.833 1.765 1.00 98.50 188 GLN A N 1
ATOM 1540 C CA . GLN A 1 188 ? -17.383 -7.812 3.226 1.00 98.50 188 GLN A CA 1
ATOM 1541 C C . GLN A 1 188 ? -16.843 -9.135 3.787 1.00 98.50 188 GLN A C 1
ATOM 1543 O O . GLN A 1 188 ? -17.248 -10.216 3.363 1.00 98.50 188 GLN A O 1
ATOM 1548 N N . TYR A 1 189 ? -16.014 -9.045 4.818 1.00 98.69 189 TYR A N 1
ATOM 1549 C CA . TYR A 1 189 ? -15.474 -10.157 5.586 1.00 98.69 189 TYR A CA 1
ATOM 1550 C C . TYR A 1 189 ? -15.738 -9.946 7.077 1.00 98.69 189 TYR A C 1
ATOM 1552 O O . TYR A 1 189 ? -15.702 -8.821 7.583 1.00 98.69 18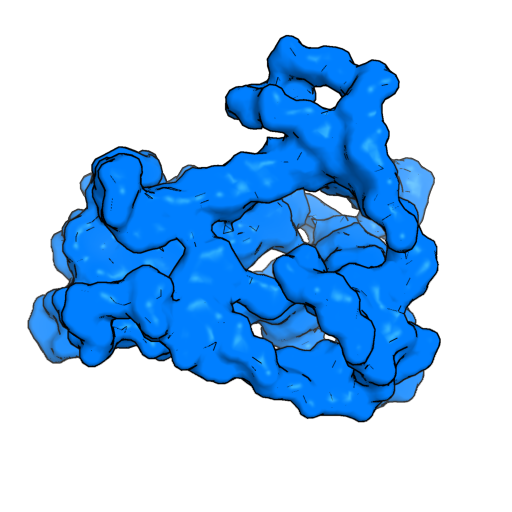9 TYR A O 1
ATOM 1560 N N . GLU A 1 190 ? -15.964 -11.038 7.801 1.00 98.50 190 GLU A N 1
ATOM 1561 C CA . GLU A 1 190 ? -15.922 -11.018 9.264 1.00 98.50 190 GLU A CA 1
ATOM 1562 C C . GLU A 1 190 ? -14.466 -10.903 9.747 1.00 98.50 190 GLU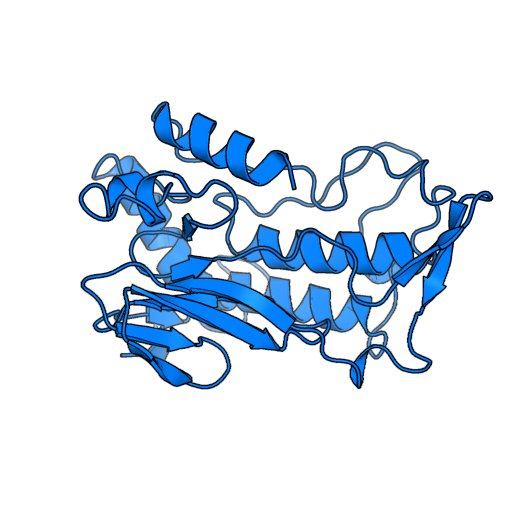 A C 1
ATOM 1564 O O . GLU A 1 190 ? -13.541 -11.381 9.089 1.00 98.50 190 GLU A O 1
ATOM 1569 N N . GLY A 1 191 ? -14.235 -10.273 10.895 1.00 98.50 191 GLY A N 1
ATOM 1570 C CA . GLY A 1 191 ? -12.914 -10.254 11.522 1.00 98.50 191 GLY A CA 1
ATOM 1571 C C . GLY A 1 191 ? -12.542 -11.597 12.154 1.00 98.50 191 GLY A C 1
ATOM 1572 O O . GLY A 1 191 ? -13.374 -12.474 12.370 1.00 98.50 191 GLY A O 1
ATOM 1573 N N . GLY A 1 192 ? -11.275 -11.743 12.520 1.00 98.38 192 GLY A N 1
ATOM 1574 C CA . GLY A 1 192 ? -10.740 -12.907 13.218 1.00 98.38 192 GLY A CA 1
ATOM 1575 C C . GLY A 1 192 ? -10.298 -14.072 12.349 1.00 98.38 192 GLY A C 1
ATOM 1576 O O . GLY A 1 192 ? -10.086 -15.153 12.898 1.00 98.38 192 GLY A O 1
ATOM 1577 N N . GLN A 1 193 ? -10.134 -13.860 11.046 1.00 98.00 193 GLN A N 1
ATOM 1578 C CA . GLN A 1 193 ? -9.805 -14.902 10.076 1.00 98.00 193 GLN A CA 1
ATOM 1579 C C . GLN A 1 193 ? -8.611 -14.518 9.201 1.00 98.00 193 GLN A C 1
ATOM 1581 O O . GLN A 1 193 ? -8.340 -13.338 8.978 1.00 98.00 193 GLN A O 1
ATOM 1586 N N . ASP A 1 194 ? -7.918 -15.533 8.694 1.00 98.25 194 ASP A N 1
ATOM 1587 C CA . ASP A 1 194 ? -6.975 -15.395 7.589 1.00 98.25 194 ASP A CA 1
ATOM 1588 C C . ASP A 1 194 ? -7.711 -15.565 6.269 1.00 98.25 194 ASP A C 1
ATOM 1590 O O . ASP A 1 194 ? -8.510 -16.490 6.113 1.00 98.25 194 ASP A O 1
ATOM 1594 N N . ILE A 1 195 ? -7.399 -14.711 5.305 1.00 98.06 195 ILE A N 1
ATOM 1595 C CA . ILE A 1 195 ? -7.926 -14.813 3.948 1.00 98.06 195 ILE A CA 1
ATOM 1596 C C . ILE A 1 195 ? -6.791 -14.822 2.932 1.00 98.06 195 ILE A C 1
ATOM 1598 O O . ILE A 1 195 ? -5.712 -14.276 3.166 1.00 98.06 195 ILE A O 1
ATOM 1602 N N . GLN A 1 196 ? -7.068 -15.409 1.772 1.00 98.00 196 GLN A N 1
ATOM 1603 C CA . GLN A 1 196 ? -6.218 -15.304 0.593 1.00 98.00 196 GLN A CA 1
ATOM 1604 C C . GLN A 1 196 ? -6.822 -14.293 -0.369 1.00 98.00 196 GLN A C 1
ATOM 1606 O O . GLN A 1 196 ? -7.842 -14.554 -1.007 1.00 98.00 196 GLN A O 1
ATOM 1611 N N . ARG A 1 197 ? -6.186 -13.128 -0.488 1.00 97.88 197 ARG A N 1
ATOM 1612 C CA . ARG A 1 197 ? -6.598 -12.106 -1.447 1.00 97.88 197 ARG A CA 1
ATOM 1613 C C . ARG A 1 197 ? -5.794 -12.256 -2.731 1.00 97.88 197 ARG A C 1
ATOM 1615 O O . ARG A 1 197 ? -4.575 -12.143 -2.705 1.00 97.88 197 ARG A O 1
ATOM 1622 N N . LEU A 1 198 ? -6.463 -12.480 -3.862 1.00 98.00 198 LEU A N 1
ATOM 1623 C CA . LEU A 1 198 ? -5.807 -12.432 -5.174 1.00 98.00 198 LEU A CA 1
ATOM 1624 C C . LEU A 1 198 ? -5.330 -11.005 -5.464 1.00 98.00 198 LEU A C 1
ATOM 1626 O O . LEU A 1 198 ? -6.126 -10.075 -5.389 1.00 98.00 198 LEU A O 1
ATOM 1630 N N . CYS A 1 199 ? -4.062 -10.811 -5.803 1.00 97.69 199 CYS A N 1
ATOM 1631 C CA . CYS A 1 199 ? -3.484 -9.479 -5.964 1.00 97.69 199 CYS A CA 1
ATOM 1632 C C . CYS A 1 199 ? -2.790 -9.332 -7.315 1.00 97.69 199 CYS A C 1
ATOM 1634 O O . CYS A 1 199 ? -1.571 -9.538 -7.368 1.00 97.69 199 CYS A O 1
ATOM 1636 N N . PRO A 1 200 ? -3.508 -8.948 -8.394 1.00 98.00 200 PRO A N 1
ATOM 1637 C CA . PRO A 1 200 ? -2.866 -8.559 -9.647 1.00 98.00 200 PRO A CA 1
ATOM 1638 C C . PRO A 1 200 ? -1.814 -7.466 -9.416 1.00 98.00 200 PRO A C 1
ATOM 1640 O O . PRO A 1 200 ? -1.721 -6.865 -8.341 1.00 98.00 200 PRO A O 1
ATOM 1643 N N . ILE A 1 201 ? -0.963 -7.236 -10.414 1.00 97.88 201 ILE A N 1
ATOM 1644 C CA . ILE A 1 201 ? 0.192 -6.339 -10.274 1.00 97.88 201 ILE A CA 1
ATOM 1645 C C . ILE A 1 201 ? -0.176 -4.911 -9.861 1.00 97.88 201 ILE A C 1
ATOM 1647 O O . ILE A 1 201 ? 0.649 -4.228 -9.268 1.00 97.88 201 ILE A O 1
ATOM 1651 N N . ASP A 1 202 ? -1.404 -4.463 -10.120 1.00 97.31 202 ASP A N 1
ATOM 1652 C CA . ASP A 1 202 ? -1.864 -3.089 -9.928 1.00 97.31 202 ASP A CA 1
ATOM 1653 C C . ASP A 1 202 ? -2.630 -2.845 -8.613 1.00 97.31 202 ASP A C 1
ATOM 1655 O O . ASP A 1 202 ? -3.125 -1.733 -8.400 1.00 97.31 202 ASP A O 1
ATOM 1659 N N . ILE A 1 203 ? -2.729 -3.847 -7.730 1.00 97.25 203 ILE A N 1
ATOM 1660 C CA . ILE A 1 203 ? -3.266 -3.695 -6.369 1.00 97.25 203 ILE A CA 1
ATOM 1661 C C . ILE A 1 203 ? -2.457 -4.499 -5.345 1.00 97.25 203 ILE A C 1
ATOM 1663 O O . ILE A 1 203 ? -1.822 -5.505 -5.660 1.00 97.25 203 ILE A O 1
ATOM 1667 N N . MET A 1 204 ? -2.561 -4.092 -4.084 1.00 98.06 204 MET A N 1
ATOM 1668 C CA . MET A 1 204 ? -2.161 -4.880 -2.915 1.00 98.06 204 MET A CA 1
ATOM 1669 C C . MET A 1 204 ? -3.352 -4.997 -1.950 1.00 98.06 204 MET A C 1
ATOM 1671 O O . MET A 1 204 ? -4.298 -4.212 -2.083 1.00 98.06 204 MET A O 1
ATOM 1675 N N . PRO A 1 205 ? -3.357 -5.939 -0.992 1.00 98.69 205 PRO A N 1
ATOM 1676 C CA . PRO A 1 205 ? -4.470 -6.047 -0.062 1.00 98.69 205 PRO A CA 1
ATOM 1677 C C . PRO A 1 205 ? -4.606 -4.800 0.827 1.00 98.69 205 PRO A C 1
ATOM 1679 O O . PRO A 1 205 ? -3.686 -4.412 1.552 1.00 98.69 205 PRO A O 1
ATOM 1682 N N . VAL A 1 206 ? -5.786 -4.184 0.751 1.00 98.88 206 VAL A N 1
ATOM 1683 C CA . VAL A 1 206 ? -6.198 -3.014 1.531 1.00 98.88 206 VAL A CA 1
ATOM 1684 C C . VAL A 1 206 ? -7.634 -3.255 1.974 1.00 98.88 206 VAL A C 1
ATOM 1686 O O . VAL A 1 206 ? -8.490 -3.563 1.145 1.00 98.88 206 VAL A O 1
ATOM 1689 N N . PHE A 1 207 ? -7.898 -3.126 3.270 1.00 98.88 207 PHE A N 1
ATOM 1690 C CA . PHE A 1 207 ? -9.219 -3.358 3.844 1.00 98.88 207 PHE A CA 1
ATOM 1691 C C . PHE A 1 207 ? -9.668 -2.160 4.662 1.00 98.88 207 PHE A C 1
ATOM 1693 O O . PHE A 1 207 ? -8.887 -1.552 5.387 1.00 98.88 207 PHE A O 1
ATOM 1700 N N . ILE A 1 208 ? -10.946 -1.832 4.561 1.00 98.81 208 ILE A N 1
ATOM 1701 C CA . ILE A 1 208 ? -11.575 -0.735 5.279 1.00 98.81 208 ILE A CA 1
ATOM 1702 C C . ILE A 1 208 ? -12.359 -1.315 6.445 1.00 98.81 208 ILE A C 1
ATOM 1704 O O . ILE A 1 208 ? -13.173 -2.225 6.279 1.00 98.81 208 ILE A O 1
ATOM 1708 N N . LYS A 1 209 ? -12.097 -0.802 7.643 1.00 98.56 209 LYS A N 1
ATOM 1709 C CA . LYS A 1 209 ? -12.838 -1.163 8.849 1.00 98.56 209 LYS A CA 1
ATOM 1710 C C . LYS A 1 209 ? -14.306 -0.754 8.687 1.00 98.56 209 LYS A C 1
ATOM 1712 O O . LYS A 1 209 ? -14.583 0.371 8.274 1.00 98.56 209 LYS A O 1
ATOM 1717 N N . ALA A 1 210 ? -15.252 -1.629 9.014 1.00 98.31 210 ALA A N 1
ATOM 1718 C CA . ALA A 1 210 ? -16.673 -1.289 8.948 1.00 98.31 210 ALA A CA 1
ATOM 1719 C C . ALA A 1 210 ? -17.015 -0.080 9.840 1.00 98.31 210 ALA A C 1
ATOM 1721 O O . ALA A 1 210 ? -16.485 0.048 10.945 1.00 98.31 210 ALA A O 1
ATOM 1722 N N . GLY A 1 211 ? -17.903 0.792 9.353 1.00 97.25 211 GLY A N 1
ATOM 1723 C CA . GLY A 1 211 ? -18.251 2.058 10.013 1.00 97.25 211 GLY A CA 1
ATOM 1724 C C . GLY A 1 211 ? -17.292 3.216 9.709 1.00 97.25 211 GLY A C 1
ATOM 1725 O O . GLY A 1 211 ? -17.391 4.268 10.336 1.00 97.25 211 GLY A O 1
ATOM 1726 N N . THR A 1 212 ? -16.355 3.037 8.774 1.00 98.19 212 THR A N 1
ATOM 1727 C CA . THR A 1 212 ? -15.461 4.111 8.327 1.00 98.19 212 THR A CA 1
ATOM 1728 C C . THR A 1 212 ? -16.199 5.086 7.420 1.00 98.19 212 THR A C 1
ATOM 1730 O O . THR A 1 212 ? -16.759 4.683 6.412 1.00 98.19 212 THR A O 1
ATOM 1733 N N . ILE A 1 213 ? -16.087 6.380 7.715 1.00 98.00 213 ILE A N 1
ATOM 1734 C CA . ILE A 1 213 ? -16.401 7.453 6.769 1.00 98.00 213 ILE A CA 1
ATOM 1735 C C . ILE A 1 213 ? -15.087 7.843 6.087 1.00 98.00 213 ILE A C 1
ATOM 1737 O O . ILE A 1 213 ? -14.179 8.362 6.741 1.00 98.00 213 ILE A O 1
ATOM 1741 N N . LEU A 1 214 ? -14.955 7.548 4.794 1.00 97.94 214 LEU A N 1
ATOM 1742 C CA . LEU A 1 214 ? -13.724 7.746 4.033 1.00 97.94 214 LEU A CA 1
ATOM 1743 C C . LEU A 1 214 ? -13.901 8.864 2.990 1.00 97.94 214 LEU A C 1
ATOM 1745 O O . LEU A 1 214 ? -14.565 8.640 1.974 1.00 97.94 214 LEU A O 1
ATOM 1749 N N . PRO A 1 215 ? -13.312 10.056 3.212 1.00 97.75 215 PRO A N 1
ATOM 1750 C CA . PRO A 1 215 ? -13.365 11.150 2.252 1.00 97.75 215 PRO A CA 1
ATOM 1751 C C . PRO A 1 215 ? -12.323 10.988 1.139 1.00 97.75 215 PRO A C 1
ATOM 1753 O O . PRO A 1 215 ? -11.142 10.734 1.393 1.00 97.75 215 PRO A O 1
ATOM 1756 N N . PHE A 1 216 ? -12.763 11.211 -0.095 1.00 98.00 216 PHE A N 1
ATOM 1757 C CA . PHE A 1 216 ? -11.948 11.266 -1.300 1.00 98.00 216 PHE A CA 1
ATOM 1758 C C . PHE A 1 216 ? -11.975 12.684 -1.877 1.00 98.00 216 PHE A C 1
ATOM 1760 O O . PHE A 1 216 ? -13.042 13.236 -2.138 1.00 98.00 216 PHE A O 1
ATOM 1767 N N . GLY A 1 217 ? -10.794 13.253 -2.109 1.00 97.19 217 GLY A N 1
ATOM 1768 C CA . GLY A 1 217 ? -10.623 14.536 -2.790 1.00 97.19 217 GLY A CA 1
ATOM 1769 C C . GLY A 1 217 ? -10.707 14.406 -4.314 1.00 97.19 217 GLY A C 1
ATOM 1770 O O . GLY A 1 217 ? -10.738 13.283 -4.831 1.00 97.19 217 GLY A O 1
ATOM 1771 N N . PRO A 1 218 ? -10.719 15.531 -5.049 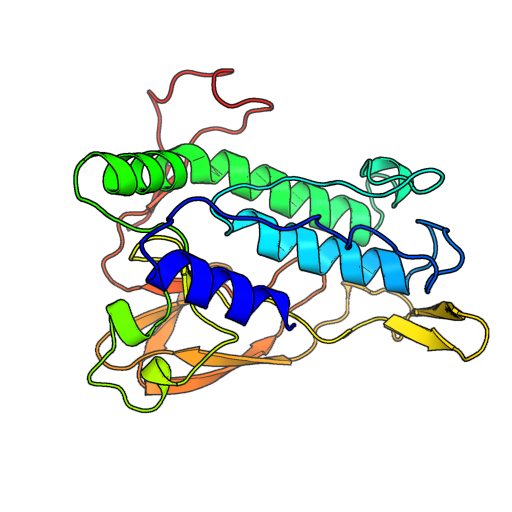1.00 96.12 218 PRO A N 1
ATOM 1772 C CA . PRO A 1 218 ? -10.696 15.532 -6.509 1.00 96.12 218 PRO A CA 1
ATOM 1773 C C . PRO A 1 218 ? -9.371 14.988 -7.067 1.00 96.12 218 PRO A C 1
ATOM 1775 O O . PRO A 1 218 ? -8.359 14.903 -6.371 1.00 96.12 218 PRO A O 1
ATOM 1778 N N . GLU A 1 219 ? -9.355 14.636 -8.356 1.00 95.94 219 GLU A N 1
ATOM 1779 C CA . GLU A 1 219 ? -8.093 14.371 -9.055 1.00 95.94 219 GLU A CA 1
ATOM 1780 C C . GLU A 1 219 ? -7.283 15.664 -9.207 1.00 95.94 219 GLU A C 1
ATOM 1782 O O . GLU A 1 219 ? -7.768 16.649 -9.781 1.00 95.94 219 GLU A O 1
ATOM 1787 N N . VAL A 1 220 ? -6.051 15.625 -8.696 1.00 97.06 220 VAL A N 1
ATOM 1788 C CA . VAL A 1 220 ? -5.078 16.722 -8.696 1.00 97.06 220 VAL A CA 1
ATOM 1789 C C . VAL A 1 220 ? -3.655 16.193 -8.944 1.00 97.06 220 VAL A C 1
ATOM 1791 O O . VAL A 1 220 ? -3.375 15.011 -8.743 1.00 97.06 220 VAL A O 1
ATOM 1794 N N . GLN A 1 221 ? -2.758 17.068 -9.387 1.00 97.19 221 GLN A N 1
ATOM 1795 C CA . GLN A 1 221 ? -1.333 16.867 -9.642 1.00 97.19 221 GLN A CA 1
ATOM 1796 C C . GLN A 1 221 ? -0.467 17.269 -8.441 1.00 97.19 221 GLN A C 1
ATOM 1798 O O . GLN A 1 221 ? 0.634 16.748 -8.274 1.00 97.19 221 GLN A O 1
ATOM 1803 N N . TYR A 1 222 ? -0.955 18.192 -7.608 1.00 97.38 222 TYR A N 1
ATOM 1804 C CA . TYR A 1 222 ? -0.320 18.632 -6.365 1.00 97.38 222 TYR A CA 1
ATOM 1805 C C . TYR A 1 222 ? -1.382 19.017 -5.323 1.00 97.38 222 TYR A C 1
ATOM 1807 O O . TYR A 1 222 ? -2.550 19.220 -5.648 1.00 97.38 222 TYR A O 1
ATOM 1815 N N . SER A 1 223 ? -0.994 19.082 -4.046 1.00 95.44 223 SER A N 1
ATOM 1816 C CA . SER A 1 223 ? -1.928 19.094 -2.904 1.00 95.44 223 SER A CA 1
ATOM 1817 C C . SER A 1 223 ? -2.888 20.286 -2.846 1.00 95.44 223 SER A C 1
ATOM 1819 O O . SER A 1 223 ? -3.967 20.154 -2.276 1.00 95.44 223 SER A O 1
ATOM 1821 N N . SER A 1 224 ? -2.508 21.424 -3.426 1.00 95.19 224 SER A N 1
ATOM 1822 C CA . SER A 1 224 ? -3.276 22.673 -3.426 1.00 95.19 224 SER A CA 1
ATOM 1823 C C . SER A 1 224 ? -3.815 23.074 -4.804 1.00 95.19 224 SER A C 1
ATOM 1825 O O . SER A 1 224 ? -4.199 24.225 -4.985 1.00 95.19 224 SER A O 1
ATOM 1827 N N . GLU A 1 225 ? -3.836 22.168 -5.791 1.00 97.56 225 GLU A N 1
ATOM 1828 C CA . GLU A 1 225 ? -4.303 22.503 -7.149 1.00 97.56 225 GLU A CA 1
ATOM 1829 C C . GLU A 1 225 ? -5.771 22.941 -7.169 1.00 97.56 225 GLU A C 1
ATOM 1831 O O . GLU A 1 225 ? -6.130 23.877 -7.881 1.00 97.56 225 GLU A O 1
ATOM 1836 N N . LYS A 1 226 ? -6.619 22.261 -6.392 1.00 96.06 226 LYS A N 1
ATOM 1837 C CA . LYS A 1 226 ? -8.060 22.510 -6.324 1.00 96.06 226 LYS A CA 1
ATOM 1838 C C . LYS A 1 226 ? -8.508 22.623 -4.867 1.00 96.06 226 LYS A C 1
ATOM 1840 O O . LYS A 1 226 ? -7.961 21.904 -4.023 1.00 96.06 226 LYS A O 1
ATOM 1845 N N . PRO A 1 227 ? -9.501 23.478 -4.566 1.00 91.69 227 PRO A N 1
ATOM 1846 C CA . PRO A 1 227 ? -10.116 23.511 -3.246 1.00 91.69 227 PRO A CA 1
ATOM 1847 C C . PRO A 1 227 ? -10.838 22.187 -2.948 1.00 91.69 227 PRO A C 1
ATOM 1849 O O . PRO A 1 227 ? -11.189 21.429 -3.854 1.00 91.69 227 PRO A O 1
ATOM 1852 N N . TRP A 1 228 ? -11.044 21.892 -1.666 1.00 90.62 228 TRP A N 1
ATOM 1853 C CA . TRP A 1 228 ? -11.695 20.662 -1.190 1.00 90.62 228 TRP A CA 1
ATOM 1854 C C . TRP A 1 228 ? -13.189 20.884 -0.912 1.00 90.62 228 TRP A C 1
ATOM 1856 O O . TRP A 1 228 ? -13.717 20.396 0.084 1.00 90.62 228 TRP A O 1
ATOM 1866 N N . ASP A 1 229 ? -13.853 21.644 -1.784 1.00 89.50 229 ASP A N 1
ATOM 1867 C CA . ASP A 1 229 ? -15.259 22.032 -1.615 1.00 89.50 229 ASP A CA 1
ATOM 1868 C C . ASP A 1 229 ? -16.216 20.871 -1.930 1.00 89.50 229 ASP A C 1
ATOM 1870 O O . ASP A 1 229 ? -17.269 20.733 -1.309 1.00 89.50 229 ASP A O 1
ATOM 1874 N N . GLU A 1 230 ? -15.823 19.994 -2.858 1.00 89.56 230 GLU A N 1
ATOM 1875 C CA . GLU A 1 230 ? -16.574 18.804 -3.253 1.00 89.56 230 GLU A CA 1
ATOM 1876 C C . GLU A 1 230 ? -15.762 17.544 -2.933 1.00 89.56 230 GLU A C 1
ATOM 1878 O O . GLU A 1 230 ? -14.760 17.236 -3.586 1.00 89.56 230 GLU A O 1
ATOM 1883 N N . LEU A 1 231 ? -16.193 16.812 -1.902 1.00 96.12 231 LEU A N 1
ATOM 1884 C CA . LEU A 1 231 ? -15.591 15.545 -1.490 1.00 96.12 231 LEU A CA 1
ATOM 1885 C C . LEU A 1 231 ? -16.534 14.382 -1.793 1.00 96.12 231 LEU A C 1
ATOM 1887 O O . LEU A 1 231 ? -17.716 14.413 -1.454 1.00 96.12 231 LEU A O 1
ATOM 1891 N N . GLU A 1 232 ? -15.990 13.312 -2.367 1.00 97.50 232 GLU A N 1
ATOM 1892 C CA . GLU A 1 232 ? -16.688 12.031 -2.431 1.00 97.50 232 GLU A CA 1
ATOM 1893 C C . GLU A 1 232 ? -16.579 11.361 -1.056 1.00 97.50 232 GLU A C 1
ATOM 1895 O O . GLU A 1 232 ? -15.482 11.055 -0.590 1.00 97.50 232 GLU A O 1
ATOM 1900 N N . ILE A 1 233 ? -17.712 11.128 -0.396 1.00 97.50 233 ILE A N 1
ATOM 1901 C CA . ILE A 1 233 ? -17.759 10.467 0.911 1.00 97.50 233 ILE A CA 1
ATOM 1902 C C . ILE A 1 233 ? -18.235 9.030 0.727 1.00 97.50 233 ILE A C 1
ATOM 1904 O O . ILE A 1 233 ? -19.366 8.797 0.304 1.00 97.50 233 ILE A O 1
ATOM 1908 N N . ARG A 1 234 ? -17.380 8.064 1.070 1.00 96.31 234 ARG A N 1
ATOM 1909 C CA . ARG A 1 234 ? -17.746 6.642 1.118 1.00 96.31 234 ARG A CA 1
ATOM 1910 C C . ARG A 1 234 ? -18.019 6.235 2.561 1.00 96.31 234 ARG A C 1
ATOM 1912 O O . ARG A 1 234 ? -17.198 6.534 3.429 1.00 96.31 234 ARG A O 1
ATOM 1919 N N . VAL A 1 235 ? -19.152 5.576 2.797 1.00 92.12 235 VAL A N 1
ATOM 1920 C CA . VAL A 1 235 ? -19.616 5.097 4.113 1.00 92.12 235 VAL A CA 1
ATOM 1921 C C . VAL A 1 235 ? -19.875 3.600 4.043 1.00 92.12 235 VAL A C 1
ATOM 1923 O O . VAL A 1 235 ? -20.466 3.179 3.024 1.00 92.12 235 VAL A O 1
#

Foldseek 3Di:
DVVLLVLQVCVVVLNQADDAAQLHQDDVLQVLQLQQVVSLLSNLLSLLVLLLHLHNDHHYDPPHDGDLVSNHDPVDLSSVLSVLSVQSSLQQLVVSVVQVVCCVPVSHHQWHQQCVPQVVQPVSNPDRQWTHRRPWKIFHGDDDDDFWDADPVSGIDGPDPDLQPDWDWDKDAFAADWWKAFPPPRDIDHHDDIDTDTARSNHGTMITTPPDWGWTADRDPDNPPDDRPDIDTDD

Secondary structure (DSSP, 8-state):
-THHHHHHHHHHTT-------BT-S--GGGTT-TTSHHHHHHHHHHHHHHTTSSS--B---TT----GGGS--TTSHHHHHHHHHHHHHHHTHHHHHHHHHHHHHS---SEEEGGGT-TT-TTGGG-SS-EEETTTEEE----S-SSEEE-TTS-EEESSS-GGG-EEEEEEEE-TTS-EEETTT--EE-SSEEEEEEEETT---EEEETT--EEEPPP-SSTTSS-SSS-EEE-

Sequence (235 aa):
KNQIPSGLNFSLCGIPFWNTDLGGFFYWEFEQNPKNPAIQELQTRWMQWGTFMPLMRNHCSSPMVSELYEFGKQGDWAYDAMIKAIKLRYRLLPYIYSTAGDCVQNSGSMMRALVMDYAADKKASRLNDEYLFGRNILVKPVTDPLYTWKDKEKKGHTIYPDVRKAAAPVNVYLPKGNKWYDFWSNTQYEGGQDIQRLCPIDIMPVFIKAGTILPFGPEVQYSSEKPWDELEIRV

pLDDT: mean 97.02, std 2.03, range [88.5, 98.94]

Radius of gyration: 17.75 Å; chains: 1; bounding box: 43×39×44 Å

Organism: NCBI:txid408170

InterPro domains:
  IPR000322 Glycoside hydrolase family 31, TIM barrel domain [PF01055] (1-98)
  IPR013780 Glycosyl hydrolase, all-beta [G3DSA:2.60.40.1180] (111-214)
  IPR017853 Glycoside hydrolase superfamily [SSF51445] (1-103)
  IPR048395 Glycosyl hydrolase family 31, C-terminal domain [PF21365] (109-214)
  IPR051816 Glycosyl Hydrolase Family 31 [PTHR43863] (2-235)